Protein AF-A0A969RB38-F1 (afdb_monomer)

Radius of gyration: 25.56 Å; Cα contacts (8 Å, |Δi|>4): 320; chains: 1; bounding box: 49×51×96 Å

Secondary structure (DSSP, 8-state):
--PPPP---------TTTHHHHHHHHHHHHHH-GGGB-TTS-BTTT-S-S-HHHHHHHHHHHHHHHHHHHHHHHHHHHHHHHHHH-HHHHTS--PPPTTTSS-HHHHHHHH----HHHHHHHHTSHHHHTTPPPPHHHHHHHHHHHHHHHHHHHHHHHHHHHHTSGGGHHHHHHHHHHT--HHHHHHHHHHH-SGGGG-BTTB--EEEEEETTEEEEEEHHHHHHHHHTT-EEEEEEETTEEEEEEES-HHHHHHHHHHHHHHHS-GGG--S-HHHHHHHHHHHHHHTTS-THHHHHHHHHHHHHHHHHHHHHHHHHH-

Solvent-accessible surface area (backbone atoms only — not comparable to full-atom values): 18428 Å² total; per-residue (Å²): 143,77,87,83,77,83,86,75,87,74,89,82,91,82,72,95,84,48,54,72,59,52,52,48,48,51,52,58,52,44,70,79,37,76,86,38,40,46,100,83,74,44,58,70,84,72,68,86,58,98,41,68,66,44,49,51,49,47,52,43,51,53,52,37,52,52,46,51,54,53,46,52,55,53,49,53,56,48,29,62,52,23,54,66,38,36,49,83,60,37,77,50,89,86,58,68,35,85,89,74,30,29,30,67,70,43,48,32,55,33,67,68,54,94,41,73,70,59,54,51,54,50,70,73,34,69,23,57,80,73,70,39,64,78,47,73,65,60,19,53,53,27,42,55,47,41,56,46,32,41,52,41,40,51,40,51,51,52,47,55,56,64,60,67,40,77,96,35,45,71,57,48,58,54,39,56,55,63,64,59,53,70,74,51,48,53,52,49,47,56,71,44,59,72,61,65,83,46,36,54,94,90,34,80,40,70,48,76,45,77,54,96,90,38,82,39,83,41,54,51,22,60,52,52,52,29,22,60,44,22,63,35,76,43,77,49,73,58,87,93,48,75,45,80,43,76,29,61,36,63,67,51,33,50,47,54,49,52,47,45,52,62,33,47,71,32,83,90,50,58,60,99,32,70,64,44,47,57,49,24,54,50,45,59,60,38,50,78,82,35,70,74,70,59,32,54,53,57,45,50,58,50,50,53,52,52,50,51,53,50,50,54,51,49,58,66,69,77,109

Nearest PDB structures (foldseek):
  7d5s-assembly1_3D  TM=2.871E-01  e=1.443E+00  Saccharomyces cerevisiae S288C
  5ir0-assembly2_B  TM=2.450E-01  e=1.045E+00  Vibrio cholerae O1 biovar El Tor
  7rtu-assembly1_B  TM=1.536E-01  e=6.010E+00  Mus musculus

Sequence (319 aa):
MTPLVPFYLSSYTSQNYSLKEEDALCLAASYFDDRFIDIHGQKRFLNLTANDAITRIRELFNSKEQLQKIRTGLIAQLRQRLSYEFPEAARQSMKINSARGYTPIIYWLAFKHKDARYDNKYKLSIAPELGIKISTYTRKHAALIVGLETRISETLSQIATAIAMPEFDTYNAVFDRFGFGLNVRTLLLFNLFPFEKFLVAEKPWVEYERSKGKLQKRDRSLRKFQAFCGLSFSYKQSGDKVTRSFHGNGIMRSHLYIWAVCVLSRTKNIKHNELTQQLSDRYRSLRKSVKGKDALTRILFKLTRMLFYELVKEINQVK

Mean predicted aligned error: 9.86 Å

Foldseek 3Di:
DDDDDDDDPDDDDDDPPCCVVVVVVVLVVLVVDPVQADPVRHRNRPCPDPDVLLVLLVVLLVLLVVLVVVLVVLLLVLLVVCCQQPVVCSPDDQDQDLVVLGRVLLVCLQPVPDDVVVVVSNVPGVCVVVVRHSDPVSNVSSVVSRVSSNSSSVSLVVSVVSCPDPVNVLVVVLCVLQPDDSSLSSLCPSL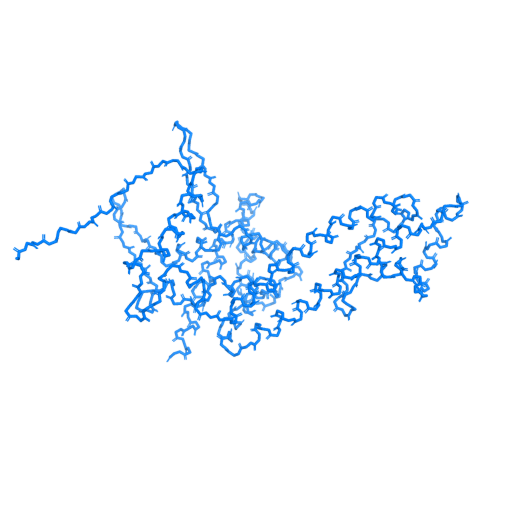CPPVCVLPDVLHFDWDWDQDPNDTDIDRRSLQVQCLQLQLDWDWHDDPNDTDIDTHHDPVSVVSLLVCCCVQQVDPVNPDPRPVSVVLNVQLVVLCVPDPDPVSSSVSSSVVSSVSSVSSSVSVVVVD

pLDDT: mean 84.73, std 16.8, range [24.31, 98.06]

Structure (mmCIF, N/CA/C/O backbone):
data_AF-A0A969RB38-F1
#
_entry.id   AF-A0A969RB38-F1
#
loop_
_atom_site.group_PDB
_atom_site.id
_atom_site.type_symbol
_atom_site.label_atom_id
_atom_site.label_alt_id
_atom_site.label_comp_id
_atom_site.label_asym_id
_atom_site.label_entity_id
_atom_site.label_seq_id
_atom_site.pdbx_PDB_ins_code
_atom_site.Cartn_x
_atom_site.Cartn_y
_atom_site.Cartn_z
_atom_site.occupancy
_atom_site.B_iso_or_equiv
_atom_site.auth_seq_id
_atom_site.auth_comp_id
_atom_site.auth_asym_id
_atom_site.auth_atom_id
_atom_site.pdbx_PDB_model_num
ATOM 1 N N . MET A 1 1 ? 5.718 -0.987 59.055 1.00 37.41 1 MET A N 1
ATOM 2 C CA . MET A 1 1 ? 4.429 -0.587 58.453 1.00 37.41 1 MET A CA 1
ATOM 3 C C . MET A 1 1 ? 4.453 0.914 58.246 1.00 37.41 1 MET A C 1
ATOM 5 O O . MET A 1 1 ? 4.365 1.665 59.204 1.00 37.41 1 MET A O 1
ATOM 9 N N . THR A 1 2 ? 4.636 1.322 57.000 1.00 27.61 2 THR A N 1
ATOM 10 C CA . THR A 1 2 ? 4.609 2.707 56.517 1.00 27.61 2 THR A CA 1
ATOM 11 C C . THR A 1 2 ? 3.825 2.661 55.207 1.00 27.61 2 THR A C 1
ATOM 13 O O . THR A 1 2 ? 4.091 1.770 54.395 1.00 27.61 2 THR A O 1
ATOM 16 N N . PRO A 1 3 ? 2.812 3.516 54.998 1.00 29.12 3 PRO A N 1
ATOM 17 C CA . PRO A 1 3 ? 1.975 3.415 53.815 1.00 29.12 3 PRO A CA 1
ATOM 18 C C . PRO A 1 3 ? 2.721 3.983 52.603 1.00 29.12 3 PRO A C 1
ATOM 20 O O . PRO A 1 3 ? 3.237 5.099 52.633 1.00 29.12 3 PRO A O 1
ATOM 23 N N . LEU A 1 4 ? 2.778 3.189 51.533 1.00 29.56 4 LEU A N 1
ATOM 24 C CA . LEU A 1 4 ? 3.246 3.608 50.215 1.00 29.56 4 LEU A CA 1
ATOM 25 C C . LEU A 1 4 ? 2.293 4.673 49.658 1.00 29.56 4 LEU A C 1
ATOM 27 O O . LEU A 1 4 ? 1.113 4.414 49.427 1.00 29.56 4 LEU A O 1
ATOM 31 N N . VAL A 1 5 ? 2.823 5.874 49.445 1.00 27.11 5 VAL A N 1
ATOM 32 C CA . VAL A 1 5 ? 2.150 6.976 48.751 1.00 27.11 5 VAL A CA 1
ATOM 33 C C . VAL A 1 5 ? 1.979 6.601 47.269 1.00 27.11 5 VAL A C 1
ATOM 35 O O . VAL A 1 5 ? 2.947 6.157 46.646 1.00 27.11 5 VAL A O 1
ATOM 38 N N . PRO A 1 6 ? 0.792 6.782 46.660 1.00 29.25 6 PRO A N 1
ATOM 39 C CA . PRO A 1 6 ? 0.609 6.536 45.237 1.00 29.25 6 PRO A CA 1
ATOM 40 C C . PRO A 1 6 ? 1.272 7.654 44.423 1.00 29.25 6 PRO A C 1
ATOM 42 O O . PRO A 1 6 ? 0.898 8.823 44.521 1.00 29.25 6 PRO A O 1
ATOM 45 N N . PHE A 1 7 ? 2.255 7.288 43.597 1.00 26.81 7 PHE A N 1
ATOM 46 C CA . PHE A 1 7 ? 2.856 8.175 42.601 1.00 26.81 7 PHE A CA 1
ATOM 47 C C . PHE A 1 7 ? 1.813 8.536 41.531 1.00 26.81 7 PHE A C 1
ATOM 49 O O . PHE A 1 7 ? 1.550 7.772 40.603 1.00 26.81 7 PHE A O 1
ATOM 56 N N . TYR A 1 8 ? 1.225 9.725 41.651 1.00 25.44 8 TYR A N 1
ATOM 57 C CA . TYR A 1 8 ? 0.519 10.384 40.558 1.00 25.44 8 TYR A CA 1
ATOM 58 C C . TYR A 1 8 ? 1.549 11.064 39.651 1.00 25.44 8 TYR A C 1
ATOM 60 O O . TYR A 1 8 ? 2.098 12.109 39.999 1.00 25.44 8 TYR A O 1
ATOM 68 N N . LEU A 1 9 ? 1.801 10.502 38.467 1.00 27.28 9 LEU A N 1
ATOM 69 C CA . LEU A 1 9 ? 2.502 11.225 37.404 1.00 27.28 9 LEU A CA 1
ATOM 70 C C . LEU A 1 9 ? 1.543 12.251 36.788 1.00 27.28 9 LEU A C 1
ATOM 72 O O . LEU A 1 9 ? 0.789 11.974 35.856 1.00 27.28 9 LEU A O 1
ATOM 76 N N . SER A 1 10 ? 1.570 13.441 37.385 1.00 24.31 10 SER A N 1
ATOM 77 C CA . SER A 1 10 ? 1.011 14.673 36.846 1.00 24.31 10 SER A CA 1
ATOM 78 C C . SER A 1 10 ? 1.779 15.108 35.595 1.00 24.31 10 SER A C 1
ATOM 80 O O . SER A 1 10 ? 3.003 15.045 35.518 1.00 24.31 10 SER A O 1
ATOM 82 N N . SER A 1 11 ? 1.010 15.572 34.620 1.00 31.56 11 SER A N 1
ATOM 83 C CA . SER A 1 11 ? 1.396 16.126 33.328 1.00 31.56 11 SER A CA 1
ATOM 84 C C . SER A 1 11 ? 2.524 17.161 33.369 1.00 31.56 11 SER A C 1
ATOM 86 O O . SER A 1 11 ? 2.382 18.185 34.035 1.00 31.56 11 SER A O 1
ATOM 88 N N . TYR A 1 12 ? 3.534 16.981 32.512 1.00 25.64 12 TYR A N 1
ATOM 89 C CA . TYR A 1 12 ? 4.342 18.078 31.975 1.00 25.64 12 TYR A CA 1
ATOM 90 C C . TYR A 1 12 ? 4.467 17.960 30.453 1.00 25.64 12 TYR A C 1
ATOM 92 O O . TYR A 1 12 ? 5.008 17.009 29.898 1.00 25.64 12 TYR A O 1
ATOM 100 N N . THR A 1 13 ? 3.897 18.953 29.77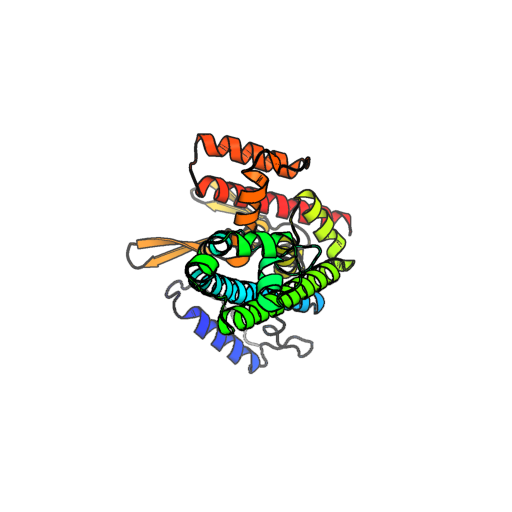7 1.00 34.59 13 THR A N 1
ATOM 101 C CA . THR A 1 13 ? 3.990 19.209 28.342 1.00 34.59 13 THR A CA 1
ATOM 102 C C . THR A 1 13 ? 5.111 20.208 28.078 1.00 34.59 13 THR A C 1
ATOM 104 O O . THR A 1 13 ? 4.968 21.356 28.483 1.00 34.59 13 THR A O 1
ATOM 107 N N . SER A 1 14 ? 6.168 19.816 27.363 1.00 28.70 14 SER A N 1
ATOM 108 C CA . SER A 1 14 ? 7.013 20.677 26.509 1.00 28.70 14 SER A CA 1
ATOM 109 C C . SER A 1 14 ? 8.161 19.837 25.919 1.00 28.70 14 SER A C 1
ATOM 111 O O . SER A 1 14 ? 8.592 18.892 26.554 1.00 28.70 14 SER A O 1
ATOM 113 N N . GLN A 1 15 ? 8.654 20.187 24.723 1.00 26.66 15 GLN A N 1
ATOM 114 C CA . GLN A 1 15 ? 9.856 19.634 24.050 1.00 26.66 15 GLN A CA 1
ATOM 115 C C . GLN A 1 15 ? 9.729 18.297 23.273 1.00 26.66 15 GLN A C 1
ATOM 117 O O . GLN A 1 15 ? 10.450 17.326 23.462 1.00 26.66 15 GLN A O 1
ATOM 122 N N . ASN A 1 16 ? 8.887 18.289 22.233 1.00 36.47 16 ASN A N 1
ATOM 123 C CA . ASN A 1 16 ? 8.782 17.190 21.252 1.00 36.47 16 ASN A CA 1
ATOM 124 C C . ASN A 1 16 ? 9.855 17.217 20.132 1.00 36.47 16 ASN A C 1
ATOM 126 O O . ASN A 1 16 ? 9.514 17.137 18.943 1.00 36.47 16 ASN A O 1
ATOM 130 N N . TYR A 1 17 ? 11.133 17.338 20.502 1.00 33.03 17 TYR A N 1
ATOM 131 C CA . TYR A 1 17 ? 12.267 17.015 19.615 1.00 33.03 17 TYR A CA 1
ATOM 132 C C . TYR A 1 17 ? 13.251 15.990 20.211 1.00 33.03 17 TYR A C 1
ATOM 134 O O . TYR A 1 17 ? 14.029 15.437 19.446 1.00 33.03 17 TYR A O 1
ATOM 142 N N . SER A 1 18 ? 13.131 15.650 21.502 1.00 37.16 18 SER A N 1
ATOM 143 C CA . SER A 1 18 ? 14.012 14.700 22.210 1.00 37.16 18 SER A CA 1
ATOM 144 C C . SER A 1 18 ? 13.354 13.345 22.535 1.00 37.16 18 SER A C 1
ATOM 146 O O . SER A 1 18 ? 14.022 12.320 22.629 1.00 37.16 18 SER A O 1
ATOM 148 N N . LEU A 1 19 ? 12.014 13.299 22.585 1.00 44.34 19 LEU A N 1
ATOM 149 C CA . LEU A 1 19 ? 11.246 12.125 23.028 1.00 44.34 19 LEU A CA 1
ATOM 150 C C . LEU A 1 19 ? 11.575 10.816 22.300 1.00 44.34 19 LEU A C 1
ATOM 152 O O . LEU A 1 19 ? 11.452 9.769 22.895 1.00 44.34 19 LEU A O 1
ATOM 156 N N . LYS A 1 20 ? 12.036 10.812 21.044 1.00 50.16 20 LYS A N 1
ATOM 157 C CA . LYS A 1 20 ? 12.404 9.536 20.396 1.00 50.16 20 LYS A CA 1
ATOM 158 C C . LYS A 1 20 ? 13.697 8.930 20.931 1.00 50.16 20 LYS A C 1
ATOM 160 O O . LYS A 1 20 ? 13.806 7.711 20.943 1.00 50.16 20 LYS A O 1
ATOM 165 N N . GLU A 1 21 ? 14.662 9.761 21.306 1.00 48.84 21 GLU A N 1
ATOM 166 C CA . GLU A 1 21 ? 15.945 9.318 21.856 1.00 48.84 21 GLU A CA 1
ATOM 167 C C . GLU A 1 21 ? 15.811 9.056 23.354 1.00 48.84 21 GLU A C 1
ATOM 169 O O . GLU A 1 21 ? 16.289 8.034 23.829 1.00 48.84 21 GLU A O 1
ATOM 174 N N . GLU A 1 22 ? 15.065 9.900 24.071 1.00 56.16 22 GLU A N 1
ATOM 175 C CA . GLU A 1 22 ? 14.728 9.698 25.483 1.00 56.16 22 GLU A CA 1
ATOM 176 C C . GLU A 1 22 ? 13.801 8.497 25.693 1.00 56.16 22 GLU A C 1
ATOM 178 O O . GLU A 1 22 ? 14.080 7.678 26.558 1.00 56.16 22 GLU A O 1
ATOM 183 N N . ASP A 1 23 ? 12.748 8.316 24.884 1.00 61.66 23 ASP A N 1
ATOM 184 C CA . ASP A 1 23 ? 11.890 7.125 24.961 1.00 61.66 23 ASP A CA 1
ATOM 185 C C . ASP A 1 23 ? 12.685 5.868 24.598 1.00 61.66 23 ASP A C 1
ATOM 187 O O . ASP A 1 23 ? 12.486 4.829 25.222 1.00 61.66 23 ASP A O 1
ATOM 191 N N . ALA A 1 24 ? 13.601 5.946 23.621 1.00 66.25 24 ALA A N 1
ATOM 192 C CA . ALA A 1 24 ? 14.483 4.833 23.271 1.00 66.25 24 ALA A CA 1
ATOM 193 C C . ALA A 1 24 ? 15.482 4.518 24.393 1.00 66.25 24 ALA A C 1
ATOM 195 O O . ALA A 1 24 ? 15.708 3.345 24.683 1.00 66.25 24 ALA A O 1
ATOM 196 N N . LEU A 1 25 ? 16.035 5.541 25.050 1.00 73.81 25 LEU A N 1
ATOM 197 C CA . LEU A 1 25 ? 16.912 5.401 26.209 1.00 73.81 25 LEU A CA 1
ATOM 198 C C . LEU A 1 25 ? 16.152 4.823 27.404 1.00 73.81 25 LEU A C 1
ATOM 200 O O . LEU A 1 25 ? 16.647 3.904 28.042 1.00 73.81 25 LEU A O 1
ATOM 204 N N . CYS A 1 26 ? 14.938 5.297 27.678 1.00 72.44 26 CYS A N 1
ATOM 205 C CA . CYS A 1 26 ? 14.057 4.764 28.715 1.00 72.44 26 CYS A CA 1
ATOM 206 C C . CYS A 1 26 ? 13.675 3.306 28.430 1.00 72.44 26 CYS A C 1
ATOM 208 O O . CYS A 1 26 ? 13.696 2.482 29.341 1.00 72.44 26 CYS A O 1
ATOM 210 N N . LEU A 1 27 ? 13.389 2.953 27.171 1.00 71.31 27 LEU A N 1
ATOM 211 C CA . LEU A 1 27 ? 13.172 1.566 26.747 1.00 71.31 27 LEU A CA 1
ATOM 212 C C . LEU A 1 27 ? 14.425 0.711 26.959 1.00 71.31 27 LEU A C 1
ATOM 214 O O . LEU A 1 27 ? 14.332 -0.370 27.537 1.00 71.31 27 LEU A O 1
ATOM 218 N N . ALA A 1 28 ? 15.594 1.202 26.548 1.00 74.75 28 ALA A N 1
ATOM 219 C CA . ALA A 1 28 ? 16.864 0.506 26.732 1.00 74.75 28 ALA A CA 1
ATOM 220 C C . ALA A 1 28 ? 17.202 0.330 28.222 1.00 74.75 28 ALA A C 1
ATOM 222 O O . ALA A 1 28 ? 17.592 -0.755 28.639 1.00 74.75 28 ALA A O 1
ATOM 223 N N . ALA A 1 29 ? 16.982 1.356 29.043 1.00 77.31 29 ALA A N 1
ATOM 224 C CA . ALA A 1 29 ? 17.181 1.310 30.487 1.00 77.31 29 ALA A CA 1
ATOM 225 C C . ALA A 1 29 ? 16.198 0.343 31.165 1.00 77.31 29 ALA A C 1
ATOM 227 O O . ALA A 1 29 ? 16.596 -0.421 32.041 1.00 77.31 29 ALA A O 1
ATOM 228 N N . SER A 1 30 ? 14.940 0.301 30.709 1.00 75.75 30 SER A N 1
ATOM 229 C CA . SER A 1 30 ? 13.929 -0.630 31.228 1.00 75.75 30 SER A CA 1
ATOM 230 C C . SER A 1 30 ? 14.280 -2.103 30.990 1.00 75.75 30 SER A C 1
ATOM 232 O O . SER A 1 30 ? 13.781 -2.970 31.702 1.00 75.75 30 SER A O 1
ATOM 234 N N . TYR A 1 31 ? 15.169 -2.407 30.036 1.00 71.69 31 TYR A N 1
ATOM 235 C CA . TYR A 1 31 ? 15.671 -3.767 29.846 1.00 71.69 31 TYR A CA 1
ATOM 236 C C . TYR A 1 31 ? 16.505 -4.255 31.033 1.00 71.69 31 TYR A C 1
ATOM 238 O O . TYR A 1 31 ? 16.406 -5.422 31.416 1.00 71.69 31 TYR A O 1
ATOM 246 N N . PHE A 1 32 ? 17.302 -3.370 31.628 1.00 76.81 32 PHE A N 1
ATOM 247 C CA . PHE A 1 32 ? 18.224 -3.698 32.716 1.00 76.81 32 PHE A CA 1
ATOM 248 C C . PHE A 1 32 ? 17.594 -3.573 34.106 1.00 76.81 32 PHE A C 1
ATOM 250 O O . PHE A 1 32 ? 18.228 -3.922 35.093 1.00 76.81 32 PHE A O 1
ATOM 257 N N . ASP A 1 33 ? 16.358 -3.088 34.192 1.00 77.56 33 ASP A N 1
ATOM 258 C CA . ASP A 1 33 ? 15.671 -2.862 35.458 1.00 77.56 33 ASP A CA 1
ATOM 259 C C . ASP A 1 33 ? 14.684 -4.003 35.751 1.00 77.56 33 ASP A C 1
ATOM 261 O O . ASP A 1 33 ? 13.726 -4.252 35.012 1.00 77.56 33 ASP A O 1
ATOM 265 N N . ASP A 1 34 ? 14.928 -4.707 36.856 1.00 77.12 34 ASP A N 1
ATOM 266 C CA . ASP A 1 34 ? 14.153 -5.876 37.280 1.00 77.12 34 ASP A CA 1
ATOM 267 C C . ASP A 1 34 ? 12.695 -5.541 37.618 1.00 77.12 34 ASP A C 1
ATOM 269 O O . ASP A 1 34 ? 11.819 -6.404 37.546 1.00 77.12 34 ASP A O 1
ATOM 273 N N . ARG A 1 35 ? 12.383 -4.264 37.884 1.00 76.69 35 ARG A N 1
ATOM 274 C CA . ARG A 1 35 ? 11.005 -3.791 38.101 1.00 76.69 35 ARG A CA 1
ATOM 275 C C . ARG A 1 35 ? 10.149 -3.863 36.836 1.00 76.69 35 ARG A C 1
ATOM 277 O O . ARG A 1 35 ? 8.921 -3.825 36.923 1.00 76.69 35 ARG A O 1
ATOM 284 N N . PHE A 1 36 ? 10.774 -3.975 35.664 1.00 69.75 36 PHE A N 1
ATOM 285 C CA . PHE A 1 36 ? 10.097 -4.107 34.372 1.00 69.75 36 PHE A CA 1
ATOM 286 C C . PHE A 1 36 ? 10.046 -5.547 33.862 1.00 69.75 36 PHE A C 1
ATOM 288 O O . PHE A 1 36 ? 9.780 -5.785 32.682 1.00 69.75 36 PHE A O 1
ATOM 295 N N . ILE A 1 37 ? 10.238 -6.511 34.758 1.00 69.56 37 ILE A N 1
ATOM 296 C CA . ILE A 1 37 ? 9.977 -7.927 34.529 1.00 69.56 37 ILE A CA 1
ATOM 297 C C . ILE A 1 37 ? 8.541 -8.242 34.999 1.00 69.56 37 ILE A C 1
ATOM 299 O O . ILE A 1 37 ? 8.014 -7.638 35.942 1.00 69.56 37 ILE A O 1
ATOM 303 N N . ASP A 1 38 ? 7.817 -9.091 34.277 1.00 66.44 38 ASP A N 1
ATOM 304 C CA . ASP A 1 38 ? 6.512 -9.592 34.709 1.00 66.44 38 ASP A CA 1
ATOM 305 C C . ASP A 1 38 ? 6.645 -10.760 35.703 1.00 66.44 38 ASP A C 1
ATOM 307 O O . ASP A 1 38 ? 7.740 -11.214 36.032 1.00 66.44 38 ASP A O 1
ATOM 311 N N . ILE A 1 39 ? 5.511 -11.252 36.203 1.00 68.69 39 ILE A N 1
ATOM 312 C CA . ILE A 1 39 ? 5.461 -12.375 37.155 1.00 68.69 39 ILE A CA 1
ATOM 313 C C . ILE A 1 39 ? 5.987 -13.703 36.572 1.00 68.69 39 ILE A C 1
ATOM 315 O O . ILE A 1 39 ? 6.142 -14.671 37.310 1.00 68.69 39 ILE A O 1
ATOM 319 N N . HIS A 1 40 ? 6.255 -13.755 35.264 1.00 67.38 40 HIS A N 1
ATOM 320 C CA . HIS A 1 40 ? 6.751 -14.913 34.523 1.00 67.38 40 HIS A CA 1
ATOM 321 C C . HIS A 1 40 ? 8.203 -14.732 34.049 1.00 67.38 40 HIS A C 1
ATOM 323 O O . HIS A 1 40 ? 8.697 -15.536 33.257 1.00 67.38 40 HIS A O 1
ATOM 329 N N . GLY A 1 41 ? 8.900 -13.684 34.505 1.00 68.38 41 GLY A N 1
ATOM 330 C CA . GLY A 1 41 ? 10.289 -13.433 34.122 1.00 68.38 41 GLY A CA 1
ATOM 331 C C . GLY A 1 41 ? 10.464 -12.721 32.773 1.00 68.38 41 GLY A C 1
ATOM 332 O O . GLY A 1 41 ? 11.594 -12.584 32.308 1.00 68.38 41 GLY A O 1
ATOM 333 N N . GLN A 1 42 ? 9.389 -12.243 32.136 1.00 65.44 42 GLN A N 1
ATOM 334 C CA . GLN A 1 42 ? 9.437 -11.605 30.816 1.00 65.44 42 GLN A CA 1
ATOM 335 C C . GLN A 1 42 ? 9.558 -10.082 30.910 1.00 65.44 42 GLN A C 1
ATOM 337 O O . GLN A 1 42 ? 8.921 -9.427 31.734 1.00 65.44 42 GLN A O 1
ATOM 342 N N . LYS A 1 43 ? 10.356 -9.478 30.023 1.00 67.94 43 LYS A N 1
ATOM 343 C CA . LYS A 1 43 ? 10.570 -8.022 29.981 1.00 67.94 43 LYS A CA 1
ATOM 344 C C . LYS A 1 43 ? 9.336 -7.323 29.388 1.00 67.94 43 LYS A C 1
ATOM 346 O O . LYS A 1 43 ? 9.044 -7.452 28.198 1.00 67.94 43 LYS A O 1
ATOM 351 N N . ARG A 1 44 ? 8.627 -6.536 30.207 1.00 58.19 44 ARG A N 1
ATOM 352 C CA . ARG A 1 44 ? 7.293 -5.962 29.920 1.00 58.19 44 ARG A CA 1
ATOM 353 C C . ARG A 1 44 ? 7.209 -5.092 28.661 1.00 58.19 44 ARG A C 1
ATOM 355 O O . ARG A 1 44 ? 6.136 -5.002 28.072 1.00 58.19 44 ARG A O 1
ATOM 362 N N . PHE A 1 45 ? 8.301 -4.446 28.247 1.00 58.00 45 PHE A N 1
ATOM 363 C CA . PHE A 1 45 ? 8.295 -3.474 27.141 1.00 58.00 45 PHE A CA 1
ATOM 364 C C . PHE A 1 45 ? 8.993 -3.933 25.858 1.00 58.00 45 PHE A C 1
ATOM 366 O O . PHE A 1 45 ? 8.979 -3.198 24.871 1.00 58.00 45 PHE A O 1
ATOM 373 N N . LEU A 1 46 ? 9.574 -5.136 25.837 1.00 57.88 46 LEU A N 1
ATOM 374 C CA . LEU A 1 46 ? 10.316 -5.641 24.673 1.00 57.88 46 LEU A CA 1
ATOM 375 C C . LEU A 1 46 ? 9.554 -6.668 23.839 1.00 57.88 46 LEU A C 1
ATOM 377 O O . LEU A 1 46 ? 9.930 -6.920 22.696 1.00 57.88 46 LEU A O 1
ATOM 381 N N . ASN A 1 47 ? 8.435 -7.185 24.347 1.00 53.78 47 ASN A N 1
ATOM 382 C CA . ASN A 1 47 ? 7.510 -7.993 23.558 1.00 53.78 47 ASN A CA 1
ATOM 383 C C . ASN A 1 47 ? 6.697 -7.084 22.616 1.00 53.78 47 ASN A C 1
ATOM 385 O O . ASN A 1 47 ? 5.524 -6.792 22.840 1.00 53.78 47 ASN A O 1
ATOM 389 N N . LEU A 1 48 ? 7.350 -6.604 21.551 1.00 53.56 48 LEU A N 1
ATOM 390 C CA . LEU A 1 48 ? 6.798 -5.681 20.546 1.00 53.56 48 LEU A CA 1
ATOM 391 C C . LEU A 1 48 ? 5.605 -6.264 19.766 1.00 53.56 48 LEU A C 1
ATOM 393 O O . LEU A 1 48 ? 4.803 -5.508 19.207 1.00 53.56 48 LEU A O 1
ATOM 397 N N . THR A 1 49 ? 5.464 -7.590 19.739 1.00 54.72 49 THR A N 1
ATOM 398 C CA . THR A 1 49 ? 4.262 -8.275 19.257 1.00 54.72 49 THR A CA 1
ATOM 399 C C . THR A 1 49 ? 4.224 -9.694 19.816 1.00 54.72 49 THR A C 1
ATOM 401 O O . THR A 1 49 ? 5.080 -10.496 19.481 1.00 54.72 49 THR A O 1
ATOM 404 N N . ALA A 1 50 ? 3.219 -10.021 20.631 1.00 60.25 50 ALA A N 1
ATOM 405 C CA . ALA A 1 50 ? 3.041 -11.352 21.229 1.00 60.25 50 ALA A CA 1
ATOM 406 C C . ALA A 1 50 ? 2.649 -12.459 20.220 1.00 60.25 50 ALA A C 1
ATOM 408 O O . ALA A 1 50 ? 2.327 -13.569 20.623 1.00 60.25 50 ALA A O 1
ATOM 409 N N . ASN A 1 51 ? 2.609 -12.149 18.921 1.00 79.81 51 ASN A N 1
ATOM 410 C CA . ASN A 1 51 ? 2.174 -13.061 17.870 1.00 79.81 51 ASN A CA 1
ATOM 411 C C . ASN A 1 51 ? 3.187 -13.017 16.709 1.00 79.81 51 ASN A C 1
ATOM 413 O O . ASN A 1 51 ? 3.362 -11.981 16.050 1.00 79.81 51 ASN A O 1
ATOM 417 N N . ASP A 1 52 ? 3.837 -14.157 16.470 1.00 85.12 52 ASP A N 1
ATOM 418 C CA . ASP A 1 52 ? 4.875 -14.337 15.450 1.00 85.12 52 ASP A CA 1
ATOM 419 C C . ASP A 1 52 ? 4.340 -14.155 14.028 1.00 85.12 52 ASP A C 1
ATOM 421 O O . ASP A 1 52 ? 5.018 -13.574 13.176 1.00 85.12 52 ASP A O 1
ATOM 425 N N . ALA A 1 53 ? 3.094 -14.560 13.772 1.00 89.06 53 ALA A N 1
ATOM 426 C CA . ALA A 1 53 ? 2.436 -14.366 12.487 1.00 89.06 53 ALA A CA 1
ATOM 427 C C . ALA A 1 53 ? 2.299 -12.879 12.130 1.00 89.06 53 ALA A C 1
ATOM 429 O O . ALA A 1 53 ? 2.643 -12.460 11.021 1.00 89.06 53 ALA A O 1
ATOM 430 N N . ILE A 1 54 ? 1.875 -12.042 13.078 1.00 90.94 54 ILE A N 1
ATOM 431 C CA . ILE A 1 54 ? 1.780 -10.592 12.876 1.00 90.94 54 ILE A CA 1
ATOM 432 C C . ILE A 1 54 ? 3.158 -9.958 12.680 1.00 90.94 54 ILE A C 1
ATOM 434 O O . ILE A 1 54 ? 3.309 -9.078 11.823 1.00 90.94 54 ILE A O 1
ATOM 438 N N . THR A 1 55 ? 4.162 -10.395 13.445 1.00 89.44 55 THR A N 1
ATOM 439 C CA . THR A 1 55 ? 5.547 -9.937 13.272 1.00 89.44 55 THR A CA 1
ATOM 440 C C . THR A 1 55 ? 6.040 -10.263 11.863 1.00 89.44 55 THR A C 1
ATOM 442 O O . THR A 1 55 ? 6.496 -9.366 11.149 1.00 89.44 55 THR A O 1
ATOM 445 N N . ARG A 1 56 ? 5.818 -11.495 11.395 1.00 91.69 56 ARG A N 1
ATOM 446 C CA . ARG A 1 56 ? 6.179 -11.925 10.043 1.00 91.69 56 ARG A CA 1
ATOM 447 C C . ARG A 1 56 ? 5.473 -11.108 8.961 1.00 91.69 56 ARG A C 1
ATOM 449 O O . ARG A 1 56 ? 6.107 -10.660 8.005 1.00 91.69 56 ARG A O 1
ATOM 456 N N . ILE A 1 57 ? 4.172 -10.861 9.110 1.00 94.44 57 ILE A N 1
ATOM 457 C CA . ILE A 1 57 ? 3.394 -10.033 8.176 1.00 94.44 57 ILE A CA 1
ATOM 458 C C . ILE A 1 57 ? 3.955 -8.605 8.112 1.00 94.44 57 ILE A C 1
ATOM 460 O O . ILE A 1 57 ? 4.083 -8.033 7.023 1.00 94.44 57 ILE A O 1
ATOM 464 N N . ARG A 1 58 ? 4.319 -8.027 9.263 1.00 92.50 58 ARG A N 1
ATOM 465 C CA . ARG A 1 58 ? 4.920 -6.689 9.354 1.00 92.50 58 ARG A CA 1
ATOM 466 C C . ARG A 1 58 ? 6.275 -6.630 8.644 1.00 92.50 58 ARG A C 1
ATOM 468 O O . ARG A 1 58 ? 6.511 -5.697 7.875 1.00 92.50 58 ARG A O 1
ATOM 475 N N . GLU A 1 59 ? 7.145 -7.612 8.864 1.00 92.88 59 GLU A N 1
ATOM 476 C CA . GLU A 1 59 ? 8.454 -7.709 8.203 1.00 92.88 59 GLU A CA 1
ATOM 477 C C . GLU A 1 59 ? 8.330 -7.811 6.685 1.00 92.88 59 GLU A C 1
ATOM 479 O O . GLU A 1 59 ? 8.999 -7.073 5.955 1.00 92.88 59 GLU A O 1
ATOM 484 N N . LEU A 1 60 ? 7.441 -8.682 6.201 1.00 95.56 60 LEU A N 1
ATOM 485 C CA . LEU A 1 60 ? 7.173 -8.840 4.774 1.00 95.56 60 LEU A CA 1
ATOM 486 C C . LEU A 1 60 ? 6.662 -7.532 4.164 1.00 95.56 60 LEU A C 1
ATOM 488 O O . LEU A 1 60 ? 7.156 -7.097 3.122 1.00 95.56 60 LEU A O 1
ATOM 492 N N . PHE A 1 61 ? 5.715 -6.862 4.828 1.00 95.25 61 PHE A N 1
ATOM 493 C CA . PHE A 1 61 ? 5.189 -5.584 4.355 1.00 95.25 61 PHE A CA 1
ATOM 494 C C . PHE A 1 61 ? 6.281 -4.508 4.267 1.00 95.25 61 PHE A C 1
ATOM 496 O O . PHE A 1 61 ? 6.423 -3.855 3.230 1.00 95.25 61 PHE A O 1
ATOM 503 N N . ASN A 1 62 ? 7.091 -4.355 5.317 1.00 92.62 62 ASN A N 1
ATOM 504 C CA . ASN A 1 62 ? 8.171 -3.368 5.356 1.00 92.62 62 ASN A CA 1
ATOM 505 C C . ASN A 1 62 ? 9.253 -3.664 4.310 1.00 92.62 62 ASN A C 1
ATOM 507 O O . ASN A 1 62 ? 9.716 -2.753 3.620 1.00 92.62 62 ASN A O 1
ATOM 511 N N . SER A 1 63 ? 9.602 -4.940 4.135 1.00 94.12 63 SER A N 1
ATOM 512 C CA . SER A 1 63 ? 10.546 -5.389 3.107 1.00 94.12 63 SER A CA 1
ATOM 513 C C . SER A 1 63 ? 10.033 -5.035 1.714 1.00 94.12 63 SER A C 1
ATOM 515 O O . SER A 1 63 ? 10.760 -4.463 0.899 1.00 94.12 63 SER A O 1
ATOM 517 N N . LYS A 1 64 ? 8.744 -5.284 1.454 1.00 95.50 64 LYS A N 1
ATOM 518 C CA . LYS A 1 64 ? 8.096 -4.930 0.190 1.00 95.50 64 LYS A CA 1
ATOM 519 C C . LYS A 1 64 ? 8.108 -3.422 -0.069 1.00 95.50 64 LYS A C 1
ATOM 521 O O . LYS A 1 64 ? 8.362 -3.005 -1.199 1.00 95.50 64 LYS A O 1
ATOM 526 N N . GLU A 1 65 ? 7.814 -2.597 0.935 1.00 93.94 65 GLU A N 1
ATOM 527 C CA . GLU A 1 65 ? 7.859 -1.130 0.812 1.00 93.94 65 GLU A CA 1
ATOM 528 C C . GLU A 1 65 ? 9.275 -0.629 0.503 1.00 93.94 65 GLU A C 1
ATOM 530 O O . GLU A 1 65 ? 9.462 0.194 -0.398 1.00 93.94 65 GLU A O 1
ATOM 535 N N . GLN A 1 66 ? 10.288 -1.187 1.169 1.00 95.06 66 GLN A N 1
ATOM 536 C CA . GLN A 1 66 ? 11.678 -0.831 0.906 1.00 95.06 66 GLN A CA 1
ATOM 537 C C . GLN A 1 66 ? 12.098 -1.202 -0.524 1.00 95.06 66 GLN A C 1
ATOM 539 O O . GLN A 1 66 ? 12.680 -0.377 -1.233 1.00 95.06 66 GLN A O 1
ATOM 544 N N . LEU A 1 67 ? 11.744 -2.404 -0.992 1.00 96.62 67 LEU A N 1
ATOM 545 C CA . LEU A 1 67 ? 12.010 -2.827 -2.369 1.00 96.62 67 LEU A CA 1
ATOM 546 C C . LEU A 1 67 ? 11.307 -1.918 -3.392 1.00 96.62 67 LEU A C 1
ATOM 548 O O . LEU A 1 67 ? 11.917 -1.527 -4.388 1.00 96.62 67 LEU A O 1
ATOM 552 N N . GLN A 1 68 ? 10.054 -1.521 -3.141 1.00 94.94 68 GLN A N 1
ATOM 553 C CA . GLN A 1 68 ? 9.317 -0.588 -4.005 1.00 94.94 68 GLN A CA 1
ATOM 554 C C . GLN A 1 68 ? 9.976 0.795 -4.075 1.00 94.94 68 GLN A C 1
ATOM 556 O O . GLN A 1 68 ? 10.042 1.400 -5.153 1.00 94.94 68 GLN A O 1
ATOM 561 N N . LYS A 1 69 ? 10.500 1.296 -2.951 1.00 95.31 69 LYS A N 1
ATOM 562 C CA . LYS A 1 69 ? 11.224 2.571 -2.904 1.00 95.31 69 LYS A CA 1
ATOM 563 C C . LYS A 1 69 ? 12.495 2.519 -3.753 1.00 95.31 69 LYS A C 1
ATOM 565 O O . LYS A 1 69 ? 12.698 3.401 -4.588 1.00 95.31 69 LYS A O 1
ATOM 570 N N . ILE A 1 70 ? 13.299 1.463 -3.602 1.00 97.12 70 ILE A N 1
ATOM 571 C CA . ILE A 1 70 ? 14.517 1.253 -4.403 1.00 97.12 70 ILE A CA 1
ATOM 572 C C . ILE A 1 70 ? 14.156 1.141 -5.890 1.00 97.12 70 ILE A C 1
ATOM 574 O O . ILE A 1 70 ? 14.712 1.860 -6.722 1.00 97.12 70 ILE A O 1
ATOM 578 N N . ARG A 1 71 ? 13.159 0.311 -6.225 1.00 97.06 71 ARG A N 1
ATOM 579 C CA . ARG A 1 71 ? 12.653 0.148 -7.596 1.00 97.06 71 ARG A CA 1
ATOM 580 C C . ARG A 1 71 ? 12.252 1.485 -8.220 1.00 97.06 71 ARG A C 1
ATOM 582 O O . ARG A 1 71 ? 12.567 1.733 -9.380 1.00 97.06 71 ARG A O 1
ATOM 589 N N . THR A 1 72 ? 11.566 2.347 -7.472 1.00 96.12 72 THR A N 1
ATOM 590 C CA . THR A 1 72 ? 11.121 3.660 -7.968 1.00 96.12 72 THR A CA 1
ATOM 591 C C . THR A 1 72 ? 12.303 4.541 -8.372 1.00 96.12 72 THR A C 1
ATOM 593 O O . THR A 1 72 ? 12.273 5.137 -9.450 1.00 96.12 72 THR A O 1
ATOM 596 N N . GLY A 1 73 ? 13.363 4.574 -7.557 1.00 96.81 73 GLY A N 1
ATOM 597 C CA . GLY A 1 73 ? 14.597 5.297 -7.878 1.00 96.81 73 GLY A CA 1
ATOM 598 C C . GLY A 1 73 ? 15.295 4.743 -9.124 1.00 96.81 73 GLY A C 1
ATOM 599 O O . GLY A 1 73 ? 15.620 5.500 -10.039 1.00 96.81 73 GLY A O 1
ATOM 600 N N . LEU A 1 74 ? 15.444 3.418 -9.216 1.00 97.06 74 LEU A N 1
ATOM 601 C CA . LEU A 1 74 ? 16.083 2.783 -10.374 1.00 97.06 74 LEU A CA 1
ATOM 602 C C . LEU A 1 74 ? 15.280 2.977 -11.667 1.00 97.06 74 LEU A C 1
ATOM 604 O O . LEU A 1 74 ? 15.876 3.187 -12.721 1.00 97.06 74 LEU A O 1
ATOM 608 N N . ILE A 1 75 ? 13.945 2.966 -11.606 1.00 96.94 75 ILE A N 1
ATOM 609 C CA . ILE A 1 75 ? 13.093 3.257 -12.769 1.00 96.94 75 ILE A CA 1
ATOM 610 C C . ILE A 1 75 ? 13.249 4.703 -13.231 1.00 96.94 75 ILE A C 1
ATOM 612 O O . ILE A 1 75 ? 13.268 4.947 -14.436 1.00 96.94 75 ILE A O 1
ATOM 616 N N . ALA A 1 76 ? 13.368 5.666 -12.315 1.00 96.50 76 ALA A N 1
ATOM 617 C CA . ALA A 1 76 ? 13.614 7.056 -12.691 1.00 96.50 76 ALA A CA 1
ATOM 618 C C . ALA A 1 76 ? 14.951 7.205 -13.440 1.00 96.50 76 ALA A C 1
ATOM 620 O O . ALA A 1 76 ? 14.985 7.808 -14.512 1.00 96.50 76 ALA A O 1
ATOM 621 N N . GLN A 1 77 ? 16.015 6.567 -12.940 1.00 96.38 77 GLN A N 1
ATOM 622 C CA . GLN A 1 77 ? 17.323 6.534 -13.607 1.00 96.38 77 GLN A CA 1
ATOM 623 C C . GLN A 1 77 ? 17.262 5.828 -14.970 1.00 96.38 77 GLN A C 1
ATOM 625 O O . GLN A 1 77 ? 17.810 6.323 -15.955 1.00 96.38 77 GLN A O 1
ATOM 630 N N . LEU A 1 78 ? 16.543 4.701 -15.057 1.00 97.12 78 LEU A N 1
ATOM 631 C CA . LEU A 1 78 ? 16.331 3.986 -16.316 1.00 97.12 78 LEU A CA 1
ATOM 632 C C . LEU A 1 78 ? 15.630 4.885 -17.337 1.00 97.12 78 LEU A C 1
ATOM 634 O O . LEU A 1 78 ? 16.068 4.977 -18.478 1.00 97.12 78 LEU A O 1
ATOM 638 N N . ARG A 1 79 ? 14.562 5.578 -16.930 1.00 96.44 79 ARG A N 1
ATOM 639 C CA . ARG A 1 79 ? 13.821 6.500 -17.800 1.00 96.44 79 ARG A CA 1
ATOM 640 C C . ARG A 1 79 ? 14.699 7.620 -18.325 1.00 96.44 79 ARG A C 1
ATOM 642 O O . ARG A 1 79 ? 14.615 7.916 -19.507 1.00 96.44 79 ARG A O 1
ATOM 649 N N . GLN A 1 80 ? 15.544 8.204 -17.479 1.00 95.88 80 GLN A N 1
ATOM 650 C CA . GLN A 1 80 ? 16.466 9.256 -17.897 1.00 95.88 80 GLN A CA 1
ATOM 651 C C . GLN A 1 80 ? 17.394 8.780 -19.021 1.00 95.88 80 GLN A C 1
ATOM 653 O O . GLN A 1 80 ? 17.585 9.501 -19.994 1.00 95.88 80 GLN A O 1
ATOM 658 N N . ARG A 1 81 ? 17.911 7.549 -18.930 1.00 94.94 81 ARG A N 1
ATOM 659 C CA . ARG A 1 81 ? 18.739 6.959 -19.993 1.00 94.94 81 ARG A CA 1
ATOM 660 C C . ARG A 1 81 ? 17.943 6.607 -21.239 1.00 94.94 81 ARG A C 1
ATOM 662 O O . ARG A 1 81 ? 18.373 6.908 -22.348 1.00 94.94 81 ARG A O 1
ATOM 669 N N . LEU A 1 82 ? 16.764 6.014 -21.065 1.00 96.00 82 LEU A N 1
ATOM 670 C CA . LEU A 1 82 ? 15.886 5.693 -22.186 1.00 96.00 82 LEU A CA 1
ATOM 671 C C . LEU A 1 82 ? 15.432 6.949 -22.931 1.00 96.00 82 LEU A C 1
ATOM 673 O O . LEU A 1 82 ? 15.189 6.856 -24.119 1.00 96.00 82 LEU A O 1
ATOM 677 N N . SER A 1 83 ? 15.370 8.127 -22.305 1.00 95.38 83 SER A N 1
ATOM 678 C CA . SER A 1 83 ? 15.083 9.372 -23.034 1.00 95.38 83 SER A CA 1
ATOM 679 C C . SER A 1 83 ? 16.079 9.651 -24.165 1.00 95.38 83 SER A C 1
ATOM 681 O O . SER A 1 83 ? 15.718 10.341 -25.110 1.00 95.38 83 SER A O 1
ATOM 683 N N . TYR A 1 84 ? 17.299 9.115 -24.073 1.00 93.56 84 TYR A N 1
ATOM 684 C CA . TYR A 1 84 ? 18.309 9.178 -25.127 1.00 93.56 84 TYR A CA 1
ATOM 685 C C . TYR A 1 84 ? 18.339 7.897 -25.976 1.00 93.56 84 TYR A C 1
ATOM 687 O O . TYR A 1 84 ? 18.310 7.965 -27.198 1.00 93.56 84 TYR A O 1
ATOM 695 N N . GLU A 1 85 ? 18.359 6.719 -25.342 1.00 94.56 85 GLU A N 1
ATOM 696 C CA . GLU A 1 85 ? 18.568 5.439 -26.044 1.00 94.56 85 GLU A CA 1
ATOM 697 C C . GLU A 1 85 ? 17.293 4.835 -26.667 1.00 94.56 85 GLU A C 1
ATOM 699 O O . GLU A 1 85 ? 17.386 3.986 -27.552 1.00 94.56 85 GLU A O 1
ATOM 704 N N . PHE A 1 86 ? 16.108 5.200 -26.164 1.00 95.06 86 PHE A N 1
ATOM 705 C CA . PHE A 1 86 ? 14.801 4.712 -26.625 1.00 95.06 86 PHE A CA 1
ATOM 706 C C . PHE A 1 86 ? 13.647 5.630 -26.131 1.00 95.06 86 PHE A C 1
ATOM 708 O O . PHE A 1 86 ? 12.883 5.257 -25.221 1.00 95.06 86 PHE A O 1
ATOM 715 N N . PRO A 1 87 ? 13.516 6.853 -26.678 1.00 92.44 87 PRO A N 1
ATOM 716 C CA . PRO A 1 87 ? 12.667 7.911 -26.115 1.00 92.44 87 PRO A CA 1
ATOM 717 C C . PRO A 1 87 ? 11.178 7.536 -26.019 1.00 92.44 87 PRO A C 1
ATOM 719 O O . PRO A 1 87 ? 10.488 7.898 -25.058 1.00 92.44 87 PRO A O 1
ATOM 722 N N . GLU A 1 88 ? 10.673 6.737 -26.956 1.00 91.44 88 GLU A N 1
ATOM 723 C CA . GLU A 1 88 ? 9.285 6.268 -27.007 1.00 91.44 88 GLU A CA 1
ATOM 724 C C . GLU A 1 88 ? 8.967 5.259 -25.888 1.00 91.44 88 GLU A C 1
ATOM 726 O O . GLU A 1 88 ? 7.803 5.071 -25.506 1.00 91.44 88 GLU A O 1
ATOM 731 N N . ALA A 1 89 ? 9.982 4.580 -25.345 1.00 91.25 89 ALA A N 1
ATOM 732 C CA . ALA A 1 89 ? 9.847 3.706 -24.183 1.00 91.25 89 ALA A CA 1
ATOM 733 C C . ALA A 1 89 ? 9.953 4.469 -22.858 1.00 91.25 89 ALA A C 1
ATOM 735 O O . ALA A 1 89 ? 9.292 4.084 -21.890 1.00 91.25 89 ALA A O 1
ATOM 736 N N . ALA A 1 90 ? 10.712 5.569 -22.805 1.00 91.94 90 ALA A N 1
ATOM 737 C CA . ALA A 1 90 ? 10.927 6.350 -21.583 1.00 91.94 90 ALA A CA 1
ATOM 738 C C . ALA A 1 90 ? 9.614 6.864 -20.962 1.00 91.94 90 ALA A C 1
ATOM 740 O O . ALA A 1 90 ? 9.441 6.861 -19.739 1.00 91.94 90 ALA A O 1
ATOM 741 N N . ARG A 1 91 ? 8.650 7.246 -21.810 1.00 88.50 91 ARG A N 1
ATOM 742 C CA . ARG A 1 91 ? 7.330 7.758 -21.394 1.00 88.50 91 ARG A CA 1
ATOM 743 C C . ARG A 1 91 ? 6.296 6.664 -21.115 1.00 88.50 91 ARG A C 1
ATOM 745 O O . ARG A 1 91 ? 5.205 6.956 -20.628 1.00 88.50 91 ARG A O 1
ATOM 752 N N . GLN A 1 92 ? 6.611 5.401 -21.398 1.00 90.56 92 GLN A N 1
ATOM 753 C CA . GLN A 1 92 ? 5.665 4.305 -21.219 1.00 90.56 92 GLN A CA 1
ATOM 754 C C . GLN A 1 92 ? 5.407 4.006 -19.729 1.00 90.56 92 GLN A C 1
ATOM 756 O O . GLN A 1 92 ? 6.257 4.181 -18.847 1.00 90.56 92 GLN A O 1
ATOM 761 N N . SER A 1 93 ? 4.201 3.509 -19.436 1.00 89.19 93 SER A N 1
ATOM 762 C CA . SER A 1 93 ? 3.873 2.980 -18.112 1.00 89.19 93 SER A CA 1
ATOM 763 C C . SER A 1 93 ? 4.712 1.734 -17.805 1.00 89.19 93 SER A C 1
ATOM 765 O O . SER A 1 93 ? 4.658 0.747 -18.537 1.00 89.19 93 SER A O 1
ATOM 767 N N . MET A 1 94 ? 5.470 1.783 -16.709 1.00 92.25 94 MET A N 1
ATOM 768 C CA . MET A 1 94 ? 6.344 0.704 -16.233 1.00 92.25 94 MET A CA 1
ATOM 769 C C . MET A 1 94 ? 5.759 0.095 -14.956 1.00 92.25 94 MET A C 1
ATOM 771 O O . MET A 1 94 ? 6.240 0.324 -13.841 1.00 92.25 94 MET A O 1
ATOM 775 N N . LYS A 1 95 ? 4.634 -0.604 -15.121 1.00 92.75 95 LYS A N 1
ATOM 776 C CA . LYS A 1 95 ? 3.939 -1.299 -14.034 1.00 92.75 95 LYS A CA 1
ATOM 777 C C . LYS A 1 95 ? 4.293 -2.781 -14.059 1.00 92.75 95 LYS A C 1
ATOM 779 O O . LYS A 1 95 ? 4.295 -3.387 -15.130 1.00 92.75 95 LYS A O 1
ATOM 784 N N . ILE A 1 96 ? 4.507 -3.337 -12.868 1.00 93.69 96 ILE A N 1
ATOM 785 C CA . ILE A 1 96 ? 4.644 -4.779 -12.668 1.00 93.69 96 ILE A CA 1
ATOM 786 C C . ILE A 1 96 ? 3.358 -5.443 -13.160 1.00 93.69 96 ILE A C 1
ATOM 788 O O . ILE A 1 96 ? 2.257 -5.032 -12.782 1.00 93.69 96 ILE A O 1
ATOM 792 N N . ASN A 1 97 ? 3.497 -6.439 -14.028 1.00 94.12 97 ASN A N 1
ATOM 793 C CA . ASN A 1 97 ? 2.380 -7.264 -14.452 1.00 94.12 97 ASN A CA 1
ATOM 794 C C . ASN A 1 97 ? 2.096 -8.311 -13.366 1.00 94.12 97 ASN A C 1
ATOM 796 O O . ASN A 1 97 ? 3.009 -9.017 -12.950 1.00 94.12 97 ASN A O 1
ATOM 800 N N . SER A 1 98 ? 0.843 -8.428 -12.924 1.00 87.69 98 SER A N 1
ATOM 801 C CA . SER A 1 98 ? 0.461 -9.345 -11.843 1.00 87.69 98 SER A CA 1
ATOM 802 C C . SER A 1 98 ? 0.630 -10.823 -12.196 1.00 87.69 98 SER A C 1
ATOM 804 O O . SER A 1 98 ? 0.926 -11.608 -11.309 1.00 87.69 98 SER A O 1
ATOM 806 N N . ALA A 1 99 ? 0.462 -11.202 -13.466 1.00 90.50 99 ALA A N 1
ATOM 807 C CA . ALA A 1 99 ? 0.611 -12.586 -13.912 1.00 90.50 99 ALA A CA 1
ATOM 808 C C . ALA A 1 99 ? 2.083 -12.983 -14.090 1.00 90.50 99 ALA A C 1
ATOM 810 O O . ALA A 1 99 ? 2.450 -14.121 -13.831 1.00 90.50 99 ALA A O 1
ATOM 811 N N . ARG A 1 100 ? 2.933 -12.049 -14.538 1.00 90.56 100 ARG A N 1
ATOM 812 C CA . ARG A 1 100 ? 4.361 -12.323 -14.784 1.00 90.56 100 ARG A CA 1
ATOM 813 C C . ARG A 1 100 ? 5.263 -12.036 -13.582 1.00 90.56 100 ARG A C 1
ATOM 815 O O . ARG A 1 100 ? 6.369 -12.548 -13.528 1.00 90.56 100 ARG A O 1
ATOM 822 N N . GLY A 1 101 ? 4.837 -11.173 -12.663 1.00 93.25 101 GLY A N 1
ATOM 823 C CA . GLY A 1 101 ? 5.645 -10.731 -11.523 1.00 93.25 101 GLY A CA 1
ATOM 824 C C . GLY A 1 101 ? 6.713 -9.677 -11.856 1.00 93.25 101 GLY A C 1
ATOM 825 O O . GLY A 1 101 ? 7.440 -9.238 -10.970 1.00 93.25 101 GLY A O 1
ATOM 826 N N . TYR A 1 102 ? 6.787 -9.221 -13.109 1.00 94.62 102 TYR A N 1
ATOM 827 C CA . TYR A 1 102 ? 7.725 -8.193 -13.571 1.00 94.62 102 TYR A CA 1
ATOM 828 C C . TYR A 1 102 ? 7.108 -7.295 -14.654 1.00 94.62 102 TYR A C 1
ATOM 830 O O . TYR A 1 102 ? 6.030 -7.563 -15.193 1.00 94.62 102 TYR A O 1
ATOM 838 N N . THR A 1 103 ? 7.782 -6.193 -14.974 1.00 95.94 103 THR A N 1
ATOM 839 C CA . THR A 1 103 ? 7.401 -5.249 -16.027 1.00 95.94 103 THR A CA 1
ATOM 840 C C . THR A 1 103 ? 7.899 -5.759 -17.389 1.00 95.94 103 THR A C 1
ATOM 842 O O . THR A 1 103 ? 9.112 -5.802 -17.607 1.00 95.94 103 THR A O 1
ATOM 845 N N . PRO A 1 104 ? 7.015 -6.081 -18.358 1.00 93.94 104 PRO A N 1
ATOM 846 C CA . PRO A 1 104 ? 7.421 -6.749 -19.601 1.00 93.94 104 PRO A CA 1
ATOM 847 C C . PRO A 1 104 ? 8.467 -5.995 -20.434 1.00 93.94 104 PRO A C 1
ATOM 849 O O . PRO A 1 104 ? 9.428 -6.598 -20.898 1.00 93.94 104 PRO A O 1
ATOM 852 N N . ILE A 1 105 ? 8.338 -4.669 -20.572 1.00 94.25 105 ILE A N 1
ATOM 853 C CA . ILE A 1 105 ? 9.315 -3.866 -21.326 1.00 94.25 105 ILE A CA 1
ATOM 854 C C . ILE A 1 105 ? 10.690 -3.821 -20.644 1.00 94.25 105 ILE A C 1
ATOM 856 O O . ILE A 1 105 ? 11.710 -3.794 -21.322 1.00 94.25 105 ILE A O 1
ATOM 860 N N . ILE A 1 106 ? 10.737 -3.842 -19.308 1.00 95.94 106 ILE A N 1
ATOM 861 C CA . ILE A 1 106 ? 12.005 -3.845 -18.564 1.00 95.94 106 ILE A CA 1
ATOM 862 C C . ILE A 1 106 ? 12.673 -5.214 -18.696 1.00 95.94 106 ILE A C 1
ATOM 864 O O . ILE A 1 106 ? 13.878 -5.285 -18.915 1.00 95.94 106 ILE A O 1
ATOM 868 N N . TYR A 1 107 ? 11.886 -6.290 -18.664 1.00 96.00 107 TYR A N 1
ATOM 869 C CA . TYR A 1 107 ? 12.375 -7.638 -18.940 1.00 96.00 107 TYR A CA 1
ATOM 870 C C . TYR A 1 107 ? 12.959 -7.762 -20.356 1.00 96.00 107 TYR A C 1
ATOM 872 O O . TYR A 1 107 ? 14.065 -8.274 -20.531 1.00 96.00 107 TYR A O 1
ATOM 880 N N . TRP A 1 108 ? 12.267 -7.214 -21.360 1.00 95.44 108 TRP A N 1
ATOM 881 C CA . TRP A 1 108 ? 12.770 -7.134 -22.735 1.00 95.44 108 TRP A CA 1
ATOM 882 C C . TRP A 1 108 ? 14.096 -6.357 -22.822 1.00 95.44 108 TRP A C 1
ATOM 884 O O . TRP A 1 108 ? 15.062 -6.840 -23.418 1.00 95.44 108 TRP A O 1
ATOM 894 N N . LEU A 1 109 ? 14.185 -5.190 -22.166 1.00 94.94 109 LEU A N 1
ATOM 895 C CA . LEU A 1 109 ? 15.413 -4.387 -22.106 1.00 94.94 109 LEU A CA 1
ATOM 896 C C . LEU A 1 109 ? 16.577 -5.164 -21.477 1.00 94.94 109 LEU A C 1
ATOM 898 O O . LEU A 1 109 ? 17.690 -5.129 -22.006 1.00 94.94 109 LEU A O 1
ATOM 902 N N . ALA A 1 110 ? 16.320 -5.874 -20.380 1.00 95.62 110 ALA A N 1
ATOM 903 C CA . ALA A 1 110 ? 17.325 -6.622 -19.636 1.00 95.62 110 ALA A CA 1
ATOM 904 C C . ALA A 1 110 ? 17.913 -7.780 -20.453 1.00 95.62 110 ALA A C 1
ATOM 906 O O . ALA A 1 110 ? 19.132 -7.886 -20.582 1.00 95.62 110 ALA A O 1
ATOM 907 N N . PHE A 1 111 ? 17.052 -8.615 -21.040 1.00 93.44 111 PHE A N 1
ATOM 908 C CA . PHE A 1 111 ? 17.460 -9.926 -21.556 1.00 93.44 111 PHE A CA 1
ATOM 909 C C . PHE A 1 111 ? 17.410 -10.065 -23.078 1.00 93.44 111 PHE A C 1
ATOM 911 O O . PHE A 1 111 ? 17.748 -11.126 -23.590 1.00 93.44 111 PHE A O 1
ATOM 918 N N . LYS A 1 112 ? 16.998 -9.024 -23.820 1.00 84.25 112 LYS A N 1
ATOM 919 C CA . LYS A 1 112 ? 16.755 -9.109 -25.277 1.00 84.25 112 LYS A CA 1
ATOM 920 C C . LYS A 1 112 ? 15.818 -10.269 -25.641 1.00 84.25 112 LYS A C 1
ATOM 922 O O . LYS A 1 112 ? 16.000 -10.935 -26.660 1.00 84.25 112 LYS A O 1
ATOM 927 N N . HIS A 1 113 ? 14.837 -10.541 -24.784 1.00 85.44 113 HIS A N 1
ATOM 928 C CA . HIS A 1 113 ? 13.848 -11.568 -25.071 1.00 85.44 113 HIS A CA 1
ATOM 929 C C . HIS A 1 113 ? 13.093 -11.184 -26.349 1.00 85.44 113 HIS A C 1
ATOM 931 O O . HIS A 1 113 ? 12.650 -10.048 -26.462 1.00 85.44 113 HIS A O 1
ATOM 937 N N . LYS A 1 114 ? 12.960 -12.104 -27.310 1.00 83.25 114 LYS A N 1
ATOM 938 C CA . LYS A 1 114 ? 12.181 -11.865 -28.531 1.00 83.25 114 LYS A CA 1
ATOM 939 C C . LYS A 1 114 ? 10.728 -11.556 -28.169 1.00 83.25 114 LYS A C 1
ATOM 941 O O . LYS A 1 114 ? 10.008 -12.427 -27.689 1.00 83.25 114 LYS A O 1
ATOM 946 N N . ASP A 1 115 ? 10.314 -10.323 -28.418 1.00 88.62 115 ASP A N 1
ATOM 947 C CA . ASP A 1 115 ? 8.940 -9.865 -28.255 1.00 88.62 115 ASP A CA 1
ATOM 948 C C . ASP A 1 115 ? 8.653 -8.932 -29.426 1.00 88.62 115 ASP A C 1
ATOM 950 O O . ASP A 1 115 ? 9.105 -7.784 -29.449 1.00 88.62 115 ASP A O 1
ATOM 954 N N . ALA A 1 116 ? 7.899 -9.442 -30.406 1.00 89.38 116 ALA A N 1
ATOM 955 C CA . ALA A 1 116 ? 7.628 -8.749 -31.662 1.00 89.38 116 ALA A CA 1
ATOM 956 C C . ALA A 1 116 ? 7.093 -7.329 -31.436 1.00 89.38 116 ALA A C 1
ATOM 958 O O . ALA A 1 116 ? 7.406 -6.415 -32.197 1.00 89.38 116 ALA A O 1
ATOM 959 N N . ARG A 1 117 ? 6.334 -7.111 -30.355 1.00 90.62 117 ARG A N 1
ATOM 960 C CA . ARG A 1 117 ? 5.807 -5.792 -30.016 1.00 90.62 117 ARG A CA 1
ATOM 961 C C . ARG A 1 117 ? 6.926 -4.807 -29.686 1.00 90.62 117 ARG A C 1
ATOM 963 O O . ARG A 1 117 ? 6.902 -3.681 -30.178 1.00 90.62 117 ARG A O 1
ATOM 970 N N . TYR A 1 118 ? 7.861 -5.190 -28.820 1.00 91.38 118 TYR A N 1
ATOM 971 C CA . TYR A 1 118 ? 8.941 -4.301 -28.384 1.00 91.38 118 TYR A CA 1
ATOM 972 C C . TYR A 1 118 ? 10.054 -4.201 -29.420 1.00 91.38 118 TYR A C 1
ATOM 974 O O . TYR A 1 118 ? 10.578 -3.108 -29.619 1.00 91.38 118 TYR A O 1
ATOM 982 N N . ASP A 1 119 ? 10.334 -5.289 -30.136 1.00 91.31 119 ASP A N 1
ATOM 983 C CA . ASP A 1 119 ? 11.284 -5.303 -31.244 1.00 91.31 119 ASP A CA 1
ATOM 984 C C . ASP A 1 119 ? 10.827 -4.354 -32.358 1.00 91.31 119 ASP A C 1
ATOM 986 O O . ASP A 1 119 ? 11.599 -3.501 -32.790 1.00 91.31 119 ASP A O 1
ATOM 990 N N . ASN A 1 120 ? 9.556 -4.421 -32.772 1.00 91.12 120 ASN A N 1
ATOM 991 C CA . ASN A 1 120 ? 9.007 -3.498 -33.768 1.00 91.12 120 ASN A CA 1
ATOM 992 C C . ASN A 1 120 ? 8.988 -2.057 -33.253 1.00 91.12 120 ASN A C 1
ATOM 994 O O . ASN A 1 120 ? 9.351 -1.138 -33.980 1.00 91.12 120 ASN A O 1
ATOM 998 N N . LYS A 1 121 ? 8.628 -1.850 -31.980 1.00 91.75 121 LYS A N 1
ATOM 999 C CA . LYS A 1 121 ? 8.633 -0.510 -31.383 1.00 91.75 121 LYS A CA 1
ATOM 1000 C C . LYS A 1 121 ? 10.035 0.102 -31.341 1.00 91.75 121 LYS A C 1
ATOM 1002 O O . LYS A 1 121 ? 10.165 1.304 -31.526 1.00 91.75 121 LYS A O 1
ATOM 1007 N N . TYR A 1 122 ? 11.064 -0.701 -31.077 1.00 91.81 122 TYR A N 1
ATOM 1008 C CA . TYR A 1 122 ? 12.445 -0.229 -31.079 1.00 91.81 122 TYR A CA 1
ATOM 1009 C C . TYR A 1 122 ? 12.952 0.015 -32.500 1.00 91.81 122 TYR A C 1
ATOM 1011 O O . TYR A 1 122 ? 13.580 1.036 -32.732 1.00 91.81 122 TYR A O 1
ATOM 1019 N N . LYS A 1 123 ? 12.628 -0.857 -33.465 1.00 90.62 123 LYS A N 1
ATOM 1020 C CA . LYS A 1 123 ? 12.973 -0.651 -34.884 1.00 90.62 123 LYS A CA 1
ATOM 1021 C C . LYS A 1 123 ? 12.405 0.649 -35.456 1.00 90.62 123 LYS A C 1
ATOM 1023 O O . LYS A 1 123 ? 13.070 1.274 -36.264 1.00 90.62 123 LYS A O 1
ATOM 1028 N N . LEU A 1 124 ? 11.199 1.030 -35.034 1.00 91.81 124 LEU A N 1
ATOM 1029 C CA . LEU A 1 124 ? 10.522 2.269 -35.436 1.00 91.81 124 LEU A CA 1
ATOM 1030 C C . LEU A 1 124 ? 10.920 3.493 -34.587 1.00 91.81 124 LEU A C 1
ATOM 1032 O O . LEU A 1 124 ? 10.307 4.547 -34.718 1.00 91.81 124 LEU A O 1
ATOM 1036 N N . SER A 1 125 ? 11.868 3.347 -33.658 1.00 91.25 125 SER A N 1
ATOM 1037 C CA . SER A 1 125 ? 12.363 4.460 -32.845 1.00 91.25 125 SER A CA 1
ATOM 1038 C C . SER A 1 125 ? 13.335 5.322 -33.649 1.00 91.25 125 SER A C 1
ATOM 1040 O O . SER A 1 125 ? 14.065 4.815 -34.497 1.00 91.25 125 SER A O 1
ATOM 1042 N N . ILE A 1 126 ? 13.429 6.605 -33.302 1.00 91.19 126 ILE A N 1
ATOM 1043 C CA . ILE A 1 126 ? 14.442 7.509 -33.870 1.00 91.19 126 ILE A CA 1
ATOM 1044 C C . ILE A 1 126 ? 15.878 7.136 -33.453 1.00 91.19 126 ILE A C 1
ATOM 1046 O O . ILE A 1 126 ? 16.846 7.477 -34.127 1.00 91.19 126 ILE A O 1
ATOM 1050 N N . ALA A 1 127 ? 16.050 6.425 -32.332 1.00 91.31 127 ALA A N 1
ATOM 1051 C CA . ALA A 1 127 ? 17.377 6.131 -31.792 1.00 91.31 127 ALA A CA 1
ATOM 1052 C C . ALA A 1 127 ? 18.228 5.241 -32.729 1.00 91.31 127 ALA A C 1
ATOM 1054 O O . ALA A 1 127 ? 19.365 5.625 -33.013 1.00 91.31 127 ALA A O 1
ATOM 1055 N N . PRO A 1 128 ? 17.717 4.115 -33.272 1.00 89.62 128 PRO A N 1
ATOM 1056 C CA . PRO A 1 128 ? 18.429 3.348 -34.294 1.00 89.62 128 PRO A CA 1
ATOM 1057 C C . PRO A 1 128 ? 18.773 4.125 -35.568 1.00 89.62 128 PRO A C 1
ATOM 1059 O O . PRO A 1 128 ? 19.862 3.907 -36.095 1.00 89.62 128 PRO A O 1
ATOM 1062 N N . GLU A 1 129 ? 17.901 5.024 -36.041 1.00 89.81 129 GLU A N 1
ATOM 1063 C CA . GLU A 1 129 ? 18.172 5.873 -37.218 1.00 89.81 129 GLU A CA 1
ATOM 1064 C C . GLU A 1 129 ? 19.377 6.792 -36.980 1.00 89.81 129 GLU A C 1
ATOM 1066 O O . GLU A 1 129 ? 20.218 6.967 -37.857 1.00 89.81 129 GLU A O 1
ATOM 1071 N N . LEU A 1 130 ? 19.518 7.303 -35.754 1.00 91.88 130 LEU A N 1
ATOM 1072 C CA . LEU A 1 130 ? 20.659 8.109 -35.312 1.00 91.88 130 LEU A CA 1
ATOM 1073 C C . LEU A 1 130 ? 21.892 7.269 -34.917 1.00 91.88 130 LEU A C 1
ATOM 1075 O O . LEU A 1 130 ? 22.861 7.804 -34.381 1.00 91.88 130 LEU A O 1
ATOM 1079 N N . GLY A 1 131 ? 21.864 5.946 -35.117 1.00 91.25 131 GLY A N 1
ATOM 1080 C CA . GLY A 1 131 ? 22.947 5.035 -34.730 1.00 91.25 131 GLY A CA 1
ATOM 1081 C C . GLY A 1 131 ? 23.084 4.802 -33.217 1.00 91.25 131 GLY A C 1
ATOM 1082 O O . GLY A 1 131 ? 24.033 4.147 -32.774 1.00 91.25 131 GLY A O 1
ATOM 1083 N N . ILE A 1 132 ? 22.138 5.288 -32.408 1.00 93.19 132 ILE A N 1
ATOM 1084 C CA . ILE A 1 132 ? 22.142 5.160 -30.949 1.00 93.19 132 ILE A CA 1
ATOM 1085 C C . ILE A 1 132 ? 21.587 3.787 -30.560 1.00 93.19 132 ILE A C 1
ATOM 1087 O O . ILE A 1 132 ? 20.425 3.447 -30.793 1.00 93.19 132 ILE A O 1
ATOM 1091 N N . LYS A 1 133 ? 22.429 2.979 -29.914 1.00 93.62 133 LYS A N 1
ATOM 1092 C CA . LYS A 1 133 ? 22.074 1.633 -29.447 1.00 93.62 133 LYS A CA 1
ATOM 1093 C C . LYS A 1 133 ? 21.830 1.622 -27.942 1.00 93.62 133 LYS A C 1
ATOM 1095 O O . LYS A 1 133 ? 22.499 2.324 -27.191 1.00 93.62 133 LYS A O 1
ATOM 1100 N N . ILE A 1 134 ? 20.932 0.743 -27.492 1.00 94.44 134 ILE A N 1
ATOM 1101 C CA . ILE A 1 134 ? 20.743 0.478 -26.057 1.00 94.44 134 ILE A CA 1
ATOM 1102 C C . ILE A 1 134 ? 22.045 -0.077 -25.468 1.00 94.44 134 ILE A C 1
ATOM 1104 O O . ILE A 1 134 ? 22.499 -1.162 -25.860 1.00 94.44 134 ILE A O 1
ATOM 1108 N N . SER A 1 135 ? 22.609 0.647 -24.503 1.00 95.31 135 SER A N 1
ATOM 1109 C CA . SER A 1 135 ? 23.918 0.348 -23.926 1.00 95.31 135 SER A CA 1
ATOM 1110 C C . SER A 1 135 ? 23.897 -0.890 -23.026 1.00 95.31 135 SER A C 1
ATOM 1112 O O . SER A 1 135 ? 22.868 -1.284 -22.471 1.00 95.31 135 SER A O 1
ATOM 1114 N N . THR A 1 136 ? 25.062 -1.513 -22.830 1.00 95.38 136 THR A N 1
ATOM 1115 C CA . THR A 1 136 ? 25.223 -2.633 -21.882 1.00 95.38 136 THR A CA 1
ATOM 1116 C C . THR A 1 136 ? 24.880 -2.218 -20.452 1.00 95.38 136 THR A C 1
ATOM 1118 O O . THR A 1 136 ? 24.293 -3.006 -19.710 1.00 95.38 136 THR A O 1
ATOM 1121 N N . TYR A 1 137 ? 25.175 -0.967 -20.088 1.00 95.38 137 TYR A N 1
ATOM 1122 C CA . TYR A 1 137 ? 24.791 -0.375 -18.812 1.00 95.38 137 TYR A CA 1
ATOM 1123 C C . TYR A 1 137 ? 23.269 -0.386 -18.628 1.00 95.38 137 TYR A C 1
ATOM 1125 O O . TYR A 1 137 ? 22.784 -0.921 -17.634 1.00 95.38 137 TYR A O 1
ATOM 1133 N N . THR A 1 138 ? 22.507 0.134 -19.599 1.00 96.44 138 THR A N 1
ATOM 1134 C CA . THR A 1 138 ? 21.035 0.175 -19.535 1.00 96.44 138 THR A CA 1
ATOM 1135 C C . THR A 1 138 ? 20.440 -1.222 -19.372 1.00 96.44 138 THR A C 1
ATOM 1137 O O . THR A 1 138 ? 19.493 -1.403 -18.606 1.00 96.44 138 THR A O 1
ATOM 1140 N N . ARG A 1 139 ? 21.027 -2.235 -20.021 1.00 96.69 139 ARG A N 1
ATOM 1141 C CA . ARG A 1 139 ? 20.587 -3.634 -19.888 1.00 96.69 139 ARG A CA 1
ATOM 1142 C C . ARG A 1 139 ? 20.858 -4.207 -18.502 1.00 96.69 139 ARG A C 1
ATOM 1144 O O . ARG A 1 139 ? 19.949 -4.770 -17.899 1.00 96.69 139 ARG A O 1
ATOM 1151 N N . LYS A 1 140 ? 22.070 -4.023 -17.968 1.00 97.31 140 LYS A N 1
ATOM 1152 C CA . LYS A 1 140 ? 22.408 -4.444 -16.596 1.00 97.31 140 LYS A CA 1
ATOM 1153 C C . LYS A 1 140 ? 21.511 -3.749 -15.569 1.00 97.31 140 LYS A C 1
ATOM 1155 O O . LYS A 1 140 ? 20.995 -4.394 -14.663 1.00 97.31 140 LYS A O 1
ATOM 1160 N N . HIS A 1 141 ? 21.255 -2.456 -15.757 1.00 97.44 141 HIS A N 1
ATOM 1161 C CA . HIS A 1 141 ? 20.359 -1.676 -14.905 1.00 97.44 141 HIS A CA 1
ATOM 1162 C C . HIS A 1 141 ? 18.913 -2.185 -14.958 1.00 97.44 141 HIS A C 1
ATOM 1164 O O . HIS A 1 141 ? 18.266 -2.340 -13.923 1.00 97.44 141 HIS A O 1
ATOM 1170 N N . ALA A 1 142 ? 18.411 -2.516 -16.151 1.00 97.56 142 ALA A N 1
ATOM 1171 C CA . ALA A 1 142 ? 17.103 -3.145 -16.315 1.00 97.56 142 ALA A CA 1
ATOM 1172 C C . ALA A 1 142 ? 17.035 -4.523 -15.631 1.00 97.56 142 ALA A C 1
ATOM 1174 O O . ALA A 1 142 ? 16.039 -4.817 -14.973 1.00 97.56 142 ALA A O 1
ATOM 1175 N N . ALA A 1 143 ? 18.094 -5.336 -15.712 1.00 97.88 143 ALA A N 1
ATOM 1176 C CA . ALA A 1 143 ? 18.156 -6.638 -15.044 1.00 97.88 143 ALA A CA 1
ATOM 1177 C C . ALA A 1 143 ? 18.065 -6.515 -13.512 1.00 97.88 143 ALA A C 1
ATOM 1179 O O . ALA A 1 143 ? 17.331 -7.277 -12.881 1.00 97.88 143 ALA A O 1
ATOM 1180 N N . LEU A 1 144 ? 18.723 -5.512 -12.915 1.00 97.75 144 LEU A N 1
ATOM 1181 C CA . LEU A 1 144 ? 18.588 -5.212 -11.482 1.00 97.75 144 LEU A CA 1
ATOM 1182 C C . LEU A 1 144 ? 17.141 -4.875 -11.105 1.00 97.75 144 LEU A C 1
ATOM 1184 O O . LEU A 1 144 ? 16.633 -5.356 -10.092 1.00 97.75 144 LEU A O 1
ATOM 1188 N N . ILE A 1 145 ? 16.459 -4.076 -11.932 1.00 98.06 145 ILE A N 1
ATOM 1189 C CA . ILE A 1 145 ? 15.051 -3.734 -11.704 1.00 98.06 145 ILE A CA 1
ATOM 1190 C C . ILE A 1 145 ? 14.178 -4.988 -11.761 1.00 98.06 145 ILE A C 1
ATOM 1192 O O . ILE A 1 145 ? 13.352 -5.165 -10.868 1.00 98.06 145 ILE A O 1
ATOM 1196 N N . VAL A 1 146 ? 14.373 -5.870 -12.748 1.00 97.81 146 VAL A N 1
ATOM 1197 C CA . VAL A 1 146 ? 13.628 -7.139 -12.825 1.00 97.81 146 VAL A CA 1
ATOM 1198 C C . VAL A 1 146 ? 13.841 -7.969 -11.560 1.00 97.81 146 VAL A C 1
ATOM 1200 O O . VAL A 1 146 ? 12.865 -8.431 -10.980 1.00 97.81 146 VAL A O 1
ATOM 1203 N N . GLY A 1 147 ? 15.081 -8.095 -11.075 1.00 97.56 147 GLY A N 1
ATOM 1204 C CA . GLY A 1 147 ? 15.367 -8.824 -9.834 1.00 97.56 147 GLY A CA 1
ATOM 1205 C C . GLY A 1 147 ? 14.610 -8.271 -8.619 1.00 97.56 147 GLY A C 1
ATOM 1206 O O . GLY A 1 147 ? 14.088 -9.034 -7.807 1.00 97.56 147 GLY A O 1
ATOM 1207 N N . LEU A 1 148 ? 14.483 -6.944 -8.504 1.00 97.81 148 LEU A N 1
ATOM 1208 C CA . LEU A 1 148 ? 13.661 -6.326 -7.457 1.00 97.81 148 LEU A CA 1
ATOM 1209 C C . LEU A 1 148 ? 12.164 -6.589 -7.653 1.00 97.81 148 LEU A C 1
ATOM 1211 O O . LEU A 1 148 ? 11.456 -6.812 -6.675 1.00 97.81 148 LEU A O 1
ATOM 1215 N N . GLU A 1 149 ? 11.670 -6.546 -8.890 1.00 97.62 149 GLU A N 1
ATOM 1216 C CA . GLU A 1 149 ? 10.259 -6.798 -9.203 1.00 97.62 149 GLU A CA 1
ATOM 1217 C C . GLU A 1 149 ? 9.834 -8.225 -8.868 1.00 97.62 149 GLU A C 1
ATOM 1219 O O . GLU A 1 149 ? 8.781 -8.406 -8.253 1.00 97.62 149 GLU A O 1
ATOM 1224 N N . THR A 1 150 ? 10.675 -9.210 -9.185 1.00 96.69 150 THR A N 1
ATOM 1225 C CA . THR A 1 150 ? 10.445 -10.609 -8.816 1.00 96.69 150 THR A CA 1
ATOM 1226 C C . THR A 1 150 ? 10.330 -10.749 -7.301 1.00 96.69 150 THR A C 1
ATOM 1228 O O . THR A 1 150 ? 9.312 -11.232 -6.810 1.00 96.69 150 THR A O 1
ATOM 1231 N N . ARG A 1 151 ? 11.293 -10.198 -6.545 1.00 97.31 151 ARG A N 1
ATOM 1232 C CA . ARG A 1 151 ? 11.267 -10.220 -5.071 1.00 97.31 151 ARG A CA 1
ATOM 1233 C C . ARG A 1 151 ? 10.023 -9.545 -4.496 1.00 97.31 151 ARG A C 1
ATOM 1235 O O . ARG A 1 151 ? 9.441 -10.034 -3.531 1.00 97.31 151 ARG A O 1
ATOM 1242 N N . ILE A 1 152 ? 9.592 -8.419 -5.071 1.00 97.19 152 ILE A N 1
ATOM 1243 C CA . ILE A 1 152 ? 8.353 -7.732 -4.668 1.00 97.19 152 ILE A CA 1
ATOM 1244 C C . ILE A 1 152 ? 7.142 -8.645 -4.873 1.00 97.19 152 ILE A C 1
ATOM 1246 O O . ILE A 1 152 ? 6.286 -8.720 -3.993 1.00 97.19 152 ILE A O 1
ATOM 1250 N N . SER A 1 153 ? 7.056 -9.310 -6.024 1.00 96.19 153 SER A N 1
ATOM 1251 C CA . SER A 1 153 ? 5.935 -10.185 -6.375 1.00 96.19 153 SER A CA 1
ATOM 1252 C C . SER A 1 153 ? 5.890 -11.435 -5.494 1.00 96.19 153 SER A C 1
ATOM 1254 O O . SER A 1 153 ? 4.828 -11.776 -4.978 1.00 96.19 153 SER A O 1
ATOM 1256 N N . GLU A 1 154 ? 7.042 -12.051 -5.226 1.00 96.06 154 GLU A N 1
ATOM 1257 C CA . GLU A 1 154 ? 7.185 -13.143 -4.254 1.00 96.06 154 GLU A CA 1
ATOM 1258 C C . GLU A 1 154 ? 6.758 -12.701 -2.851 1.00 96.06 154 GLU A C 1
ATOM 1260 O O . GLU A 1 154 ? 5.942 -13.364 -2.213 1.00 96.06 154 GLU A O 1
ATOM 1265 N N . THR A 1 155 ? 7.238 -11.541 -2.389 1.00 96.62 155 THR A N 1
ATOM 1266 C CA . THR A 1 155 ? 6.862 -10.995 -1.074 1.00 96.62 155 THR A CA 1
ATOM 1267 C C . THR A 1 155 ? 5.355 -10.745 -0.990 1.00 96.62 155 THR A C 1
ATOM 1269 O O . THR A 1 155 ? 4.739 -11.034 0.031 1.00 96.62 155 THR A O 1
ATOM 1272 N N . LEU A 1 156 ? 4.722 -10.250 -2.060 1.00 95.75 156 LEU A N 1
ATOM 1273 C CA . LEU A 1 156 ? 3.267 -10.070 -2.108 1.00 95.75 156 LEU A CA 1
ATOM 1274 C C . LEU A 1 156 ? 2.509 -11.402 -2.017 1.00 95.75 156 LEU A C 1
ATOM 1276 O O . LEU A 1 156 ? 1.491 -11.457 -1.330 1.00 95.75 156 LEU A O 1
ATOM 1280 N N . SER A 1 157 ? 3.007 -12.460 -2.661 1.00 95.38 157 SER A N 1
ATOM 1281 C CA . SER A 1 157 ? 2.435 -13.810 -2.554 1.00 95.38 157 SER A CA 1
ATOM 1282 C C . SER A 1 157 ? 2.546 -14.362 -1.127 1.00 95.38 157 SER A C 1
ATOM 1284 O O . SER A 1 157 ? 1.571 -14.869 -0.565 1.00 95.38 157 SER A O 1
ATOM 1286 N N . GLN A 1 158 ? 3.702 -14.167 -0.484 1.00 96.62 158 GLN A N 1
ATOM 1287 C CA . GLN A 1 158 ? 3.913 -14.547 0.917 1.00 96.62 158 GLN A CA 1
ATOM 1288 C C . GLN A 1 158 ? 2.976 -13.784 1.862 1.00 96.62 158 GLN A C 1
ATOM 1290 O O . GLN A 1 158 ? 2.390 -14.382 2.758 1.00 96.62 158 GLN A O 1
ATOM 1295 N N . ILE A 1 159 ? 2.774 -12.480 1.638 1.00 96.56 159 ILE A N 1
ATOM 1296 C CA . ILE A 1 159 ? 1.815 -11.673 2.408 1.00 96.56 159 ILE A CA 1
ATOM 1297 C C . ILE A 1 159 ? 0.386 -12.196 2.223 1.00 96.56 159 ILE A C 1
ATOM 1299 O O . ILE A 1 159 ? -0.352 -12.291 3.200 1.00 96.56 159 ILE A O 1
ATOM 1303 N N . ALA A 1 160 ? -0.018 -12.516 0.990 1.00 95.69 160 ALA A N 1
ATOM 1304 C CA . ALA A 1 160 ? -1.353 -13.044 0.714 1.00 95.69 160 ALA A CA 1
ATOM 1305 C C . ALA A 1 160 ? -1.595 -14.374 1.441 1.00 95.69 160 ALA A C 1
ATOM 1307 O O . ALA A 1 160 ? -2.649 -14.550 2.042 1.00 95.69 160 ALA A O 1
ATOM 1308 N N . THR A 1 161 ? -0.591 -15.252 1.450 1.00 95.69 161 THR A N 1
ATOM 1309 C CA . THR A 1 161 ? -0.636 -16.535 2.164 1.00 95.69 161 THR A CA 1
ATOM 1310 C C . THR A 1 161 ? -0.713 -16.329 3.678 1.00 95.69 161 THR A C 1
ATOM 1312 O O . THR A 1 161 ? -1.569 -16.911 4.332 1.00 95.69 161 THR A O 1
ATOM 1315 N N . ALA A 1 162 ? 0.123 -15.450 4.239 1.00 95.12 162 ALA A N 1
ATOM 1316 C CA . ALA A 1 162 ? 0.149 -15.191 5.678 1.00 95.12 162 ALA A CA 1
ATOM 1317 C C . ALA A 1 162 ? -1.153 -14.553 6.195 1.00 95.12 162 ALA A C 1
ATOM 1319 O O . ALA A 1 162 ? -1.579 -14.822 7.307 1.00 95.12 162 ALA A O 1
ATOM 1320 N N . ILE A 1 163 ? -1.820 -13.713 5.401 1.00 95.50 163 ILE A N 1
ATOM 1321 C CA . ILE A 1 163 ? -3.088 -13.086 5.816 1.00 95.50 163 ILE A CA 1
ATOM 1322 C C . ILE A 1 163 ? -4.272 -14.053 5.713 1.00 95.50 163 ILE A C 1
ATOM 1324 O O . ILE A 1 163 ? -5.289 -13.822 6.359 1.00 95.50 163 ILE A O 1
ATOM 1328 N N . ALA A 1 164 ? -4.147 -15.130 4.938 1.00 94.38 164 ALA A N 1
ATOM 1329 C CA . ALA A 1 164 ? -5.180 -16.151 4.776 1.00 94.38 164 ALA A CA 1
ATOM 1330 C C . ALA A 1 164 ? -5.199 -17.194 5.912 1.00 94.38 164 ALA A C 1
ATOM 1332 O O . ALA A 1 164 ? -5.853 -18.224 5.777 1.00 94.38 164 ALA A O 1
ATOM 1333 N N . MET A 1 165 ? -4.465 -16.969 7.007 1.00 94.00 165 MET A N 1
ATOM 1334 C CA . MET A 1 165 ? -4.523 -17.856 8.169 1.00 94.00 165 MET A CA 1
ATOM 1335 C C . MET A 1 165 ? -5.866 -17.712 8.908 1.00 94.00 165 MET A C 1
ATOM 1337 O O . MET A 1 165 ? -6.338 -16.580 9.050 1.00 94.00 165 MET A O 1
ATOM 1341 N N . PRO A 1 166 ? -6.444 -18.811 9.441 1.00 93.56 166 PRO A N 1
ATOM 1342 C CA . PRO A 1 166 ? -7.790 -18.801 10.031 1.00 93.56 166 PRO A CA 1
ATOM 1343 C C . PRO A 1 166 ? -7.977 -17.809 11.185 1.00 93.56 166 PRO A C 1
ATOM 1345 O O . PRO A 1 166 ? -9.050 -17.241 11.371 1.00 93.56 166 PRO A O 1
ATOM 1348 N N . GLU A 1 167 ? -6.912 -17.530 11.943 1.00 91.31 167 GLU A N 1
ATOM 1349 C CA . GLU A 1 167 ? -6.923 -16.544 13.034 1.00 91.31 167 GLU A CA 1
ATOM 1350 C C . GLU A 1 167 ? -7.266 -15.112 12.580 1.00 91.31 167 GLU A C 1
ATOM 1352 O O . GLU A 1 167 ? -7.606 -14.255 13.399 1.00 91.31 167 GLU A O 1
ATOM 1357 N N . PHE A 1 168 ? -7.209 -14.841 11.273 1.00 94.56 168 PHE A N 1
ATOM 1358 C CA . PHE A 1 168 ? -7.512 -13.540 10.687 1.00 94.56 168 PHE A CA 1
ATOM 1359 C C . PHE A 1 168 ? -8.851 -13.490 9.948 1.00 94.56 168 PHE A C 1
ATOM 1361 O O . PHE A 1 168 ? -9.206 -12.421 9.444 1.00 94.56 168 PHE A O 1
ATOM 1368 N N . ASP A 1 169 ? -9.621 -14.579 9.908 1.00 94.19 169 ASP A N 1
ATOM 1369 C CA . ASP A 1 169 ? -10.859 -14.667 9.123 1.00 94.19 169 ASP A CA 1
ATOM 1370 C C . ASP A 1 169 ? -11.887 -13.610 9.533 1.00 94.19 169 ASP A C 1
ATOM 1372 O O . ASP A 1 169 ? -12.421 -12.905 8.675 1.00 94.19 169 ASP A O 1
ATOM 1376 N N . THR A 1 170 ? -12.069 -13.388 10.838 1.00 94.56 170 THR A N 1
ATOM 1377 C CA . THR A 1 170 ? -12.954 -12.341 11.377 1.00 94.56 170 THR A CA 1
ATOM 1378 C C . THR A 1 170 ? -12.571 -10.947 10.865 1.00 94.56 170 THR A C 1
ATOM 1380 O O . THR A 1 170 ? -13.423 -10.140 10.490 1.00 94.56 170 THR A O 1
ATOM 1383 N N . TYR A 1 171 ? -11.270 -10.649 10.792 1.00 95.44 171 TYR A N 1
ATOM 1384 C CA . TYR A 1 171 ? -10.777 -9.374 10.266 1.00 95.44 171 TYR A CA 1
ATOM 1385 C C . TYR A 1 171 ? -10.957 -9.287 8.752 1.00 95.44 171 TYR A C 1
ATOM 1387 O O . TYR A 1 171 ? -11.399 -8.256 8.236 1.00 95.44 171 TYR A O 1
ATOM 1395 N N . ASN A 1 172 ? -10.621 -10.363 8.040 1.00 95.19 172 ASN A N 1
ATOM 1396 C CA . ASN A 1 172 ? -10.715 -10.445 6.588 1.00 95.19 172 ASN A CA 1
ATOM 1397 C C . ASN A 1 172 ? -12.161 -10.269 6.113 1.00 95.19 172 ASN A C 1
ATOM 1399 O O . ASN A 1 172 ? -12.385 -9.455 5.216 1.00 95.19 172 ASN A O 1
ATOM 1403 N N . ALA A 1 173 ? -13.129 -10.898 6.787 1.00 94.62 173 ALA A N 1
ATOM 1404 C CA . ALA A 1 173 ? -14.555 -10.748 6.511 1.00 94.62 173 ALA A CA 1
ATOM 1405 C C . ALA A 1 173 ? -15.001 -9.279 6.585 1.00 94.62 173 ALA A C 1
ATOM 1407 O O . ALA A 1 173 ? -15.662 -8.767 5.676 1.00 94.62 173 ALA A O 1
ATOM 1408 N N . VAL A 1 174 ? -14.577 -8.546 7.621 1.00 95.25 174 VAL A N 1
ATOM 1409 C CA . VAL A 1 174 ? -14.855 -7.106 7.720 1.00 95.25 174 VAL A CA 1
ATOM 1410 C C . VAL A 1 174 ? -14.146 -6.337 6.604 1.00 95.25 174 VAL A C 1
ATOM 1412 O O . VAL A 1 174 ? -14.749 -5.479 5.957 1.00 95.25 174 VAL A O 1
ATOM 1415 N N . PHE A 1 175 ? -12.878 -6.636 6.320 1.00 95.25 175 PHE A N 1
ATOM 1416 C CA . PHE A 1 175 ? -12.119 -5.954 5.269 1.00 95.25 175 PHE A CA 1
ATOM 1417 C C . PHE A 1 175 ? -12.681 -6.185 3.856 1.00 95.25 175 PHE A C 1
ATOM 1419 O O . PHE A 1 175 ? -12.576 -5.287 3.008 1.00 95.25 175 PHE A O 1
ATOM 1426 N N . ASP A 1 176 ? -13.300 -7.339 3.604 1.00 93.19 176 ASP A N 1
ATOM 1427 C CA . ASP A 1 176 ? -14.023 -7.660 2.373 1.00 93.19 176 ASP A CA 1
ATOM 1428 C C . ASP A 1 176 ? -15.238 -6.749 2.174 1.00 93.19 176 ASP A C 1
ATOM 1430 O O . ASP A 1 176 ? -15.415 -6.205 1.079 1.00 93.19 176 ASP A O 1
ATOM 1434 N N . ARG A 1 177 ? -16.007 -6.464 3.238 1.00 91.69 177 ARG A N 1
ATOM 1435 C CA . ARG A 1 177 ? -17.156 -5.533 3.183 1.00 91.69 177 ARG A CA 1
ATOM 1436 C C . ARG A 1 177 ? -16.737 -4.136 2.719 1.00 91.69 177 ARG A C 1
ATOM 1438 O O . ARG A 1 177 ? -17.444 -3.497 1.937 1.00 91.69 177 ARG A O 1
ATOM 1445 N N . PHE A 1 178 ? -15.554 -3.675 3.129 1.00 91.94 178 PHE A N 1
ATOM 1446 C CA . PHE A 1 178 ? -14.982 -2.404 2.669 1.00 91.94 178 PHE A CA 1
ATOM 1447 C C . PHE A 1 178 ? -14.281 -2.500 1.308 1.00 91.94 178 PHE A C 1
ATOM 1449 O O . PHE A 1 178 ? -13.963 -1.472 0.718 1.00 91.94 178 PHE A O 1
ATOM 1456 N N . GLY A 1 179 ? -14.011 -3.696 0.783 1.00 90.44 179 GLY A N 1
ATOM 1457 C CA . GLY A 1 179 ? -13.268 -3.858 -0.466 1.00 90.44 179 GLY A CA 1
ATOM 1458 C C . GLY A 1 179 ? -11.820 -3.369 -0.361 1.00 90.44 179 GLY A C 1
ATOM 1459 O O . GLY A 1 179 ? -11.273 -2.805 -1.316 1.00 90.44 179 GLY A O 1
ATOM 1460 N N . PHE A 1 180 ? -11.182 -3.538 0.802 1.00 93.44 180 PHE A N 1
ATOM 1461 C CA . PHE A 1 180 ? -9.761 -3.230 0.943 1.00 93.44 180 PHE A CA 1
ATOM 1462 C C . PHE A 1 180 ? -8.920 -4.184 0.090 1.00 93.44 180 PHE A C 1
ATOM 1464 O O . PHE A 1 180 ? -9.182 -5.382 0.047 1.00 93.44 180 PHE A O 1
ATOM 1471 N N . GLY A 1 181 ? -7.902 -3.657 -0.593 1.00 91.81 181 GLY A N 1
ATOM 1472 C CA . GLY A 1 181 ? -6.913 -4.472 -1.305 1.00 91.81 181 GLY A CA 1
ATOM 1473 C C . GLY A 1 181 ? -5.799 -4.959 -0.376 1.00 91.81 181 GLY A C 1
ATOM 1474 O O . GLY A 1 181 ? -5.657 -4.441 0.733 1.00 91.81 181 GLY A O 1
ATOM 1475 N N . LEU A 1 182 ? -4.968 -5.886 -0.867 1.00 93.69 182 LEU A N 1
ATOM 1476 C CA . LEU A 1 182 ? -3.937 -6.580 -0.084 1.00 93.69 182 LEU A CA 1
ATOM 1477 C C . LEU A 1 182 ? -3.112 -5.640 0.809 1.00 93.69 182 LEU A C 1
ATOM 1479 O O . LEU A 1 182 ? -3.158 -5.782 2.019 1.00 93.69 182 LEU A O 1
ATOM 1483 N N . ASN A 1 183 ? -2.474 -4.601 0.252 1.00 93.56 183 ASN A N 1
ATOM 1484 C CA . ASN A 1 183 ? -1.635 -3.681 1.041 1.00 93.56 183 ASN A CA 1
ATOM 1485 C C . ASN A 1 183 ? -2.372 -3.018 2.222 1.00 93.56 183 ASN A C 1
ATOM 1487 O O . ASN A 1 183 ? -1.782 -2.823 3.279 1.00 93.56 183 ASN A O 1
ATOM 1491 N N . VAL A 1 184 ? -3.637 -2.620 2.031 1.00 94.62 184 VAL A N 1
ATOM 1492 C CA . VAL A 1 184 ? -4.414 -1.955 3.090 1.00 94.62 184 VAL A CA 1
ATOM 1493 C C . VAL A 1 184 ? -4.829 -2.976 4.143 1.00 94.62 184 VAL A C 1
ATOM 1495 O O . VAL A 1 184 ? -4.705 -2.682 5.326 1.00 94.62 184 VAL A O 1
ATOM 1498 N N . ARG A 1 185 ? -5.244 -4.181 3.723 1.00 94.94 185 ARG A N 1
ATOM 1499 C CA . ARG A 1 185 ? -5.544 -5.292 4.640 1.00 94.94 185 ARG A CA 1
ATOM 1500 C C . ARG A 1 185 ? -4.344 -5.640 5.500 1.00 94.94 185 ARG A C 1
ATOM 1502 O O . ARG A 1 185 ? -4.470 -5.651 6.714 1.00 94.94 185 ARG A O 1
ATOM 1509 N N . THR A 1 186 ? -3.181 -5.838 4.878 1.00 95.06 186 THR A N 1
ATOM 1510 C CA . THR A 1 186 ? -1.923 -6.139 5.565 1.00 95.06 186 THR A CA 1
ATOM 1511 C C . THR A 1 186 ? -1.630 -5.110 6.645 1.00 95.06 186 THR A C 1
ATOM 1513 O O . THR A 1 186 ? -1.444 -5.468 7.804 1.00 95.06 186 THR A O 1
ATOM 1516 N N . LEU A 1 187 ? -1.647 -3.826 6.272 1.00 93.94 187 LEU A N 1
ATOM 1517 C CA . LEU A 1 187 ? -1.405 -2.729 7.200 1.00 93.94 187 LEU A CA 1
ATOM 1518 C C . LEU A 1 187 ? -2.399 -2.732 8.355 1.00 93.94 187 LEU A C 1
ATOM 1520 O O . LEU A 1 187 ? -1.978 -2.680 9.510 1.00 93.94 187 LEU A O 1
ATOM 1524 N N . LEU A 1 188 ? -3.699 -2.787 8.056 1.00 94.19 188 LEU A N 1
ATOM 1525 C CA . LEU A 1 188 ? -4.746 -2.823 9.074 1.00 94.19 188 LEU A CA 1
ATOM 1526 C C . LEU A 1 188 ? -4.530 -3.996 10.024 1.00 94.19 188 LEU A C 1
ATOM 1528 O O . LEU A 1 188 ? -4.486 -3.782 11.229 1.00 94.19 188 LEU A O 1
ATOM 1532 N N . LEU A 1 189 ? -4.293 -5.193 9.503 1.00 93.62 189 LEU A N 1
ATOM 1533 C CA . LEU A 1 189 ? -4.138 -6.394 10.308 1.00 93.62 189 LEU A CA 1
ATOM 1534 C C . LEU A 1 189 ? -2.990 -6.268 11.319 1.00 93.62 189 LEU A C 1
ATOM 1536 O O . LEU A 1 189 ? -3.236 -6.316 12.521 1.00 93.62 189 LEU A O 1
ATOM 1540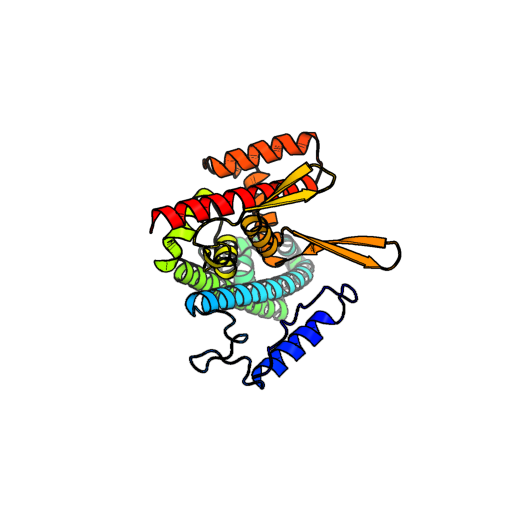 N N . PHE A 1 190 ? -1.758 -5.985 10.876 1.00 90.56 190 PHE A N 1
ATOM 1541 C CA . PHE A 1 190 ? -0.617 -5.971 11.805 1.00 90.56 190 PHE A CA 1
ATOM 1542 C C . PHE A 1 190 ? -0.586 -4.776 12.769 1.00 90.56 190 PHE A C 1
ATOM 1544 O O . PHE A 1 190 ? 0.181 -4.780 13.737 1.00 90.56 190 PHE A O 1
ATOM 1551 N N . ASN A 1 191 ? -1.376 -3.728 12.506 1.00 88.75 191 ASN A N 1
ATOM 1552 C CA . ASN A 1 191 ? -1.524 -2.596 13.425 1.00 88.75 191 ASN A CA 1
ATOM 1553 C C . ASN A 1 191 ? -2.710 -2.769 14.373 1.00 88.75 191 ASN A C 1
ATOM 1555 O O . ASN A 1 191 ? -2.673 -2.234 15.482 1.00 88.75 191 ASN A O 1
ATOM 1559 N N . LEU A 1 192 ? -3.768 -3.467 13.957 1.00 90.25 192 LEU A N 1
ATOM 1560 C CA . LEU A 1 192 ? -5.015 -3.566 14.712 1.00 90.25 192 LEU A CA 1
ATOM 1561 C C . LEU A 1 192 ? -5.130 -4.857 15.514 1.00 90.25 192 LEU A C 1
ATOM 1563 O O . LEU A 1 192 ? -5.801 -4.824 16.535 1.00 90.25 192 LEU A O 1
ATOM 1567 N N . PHE A 1 193 ? -4.451 -5.930 15.117 1.00 89.81 193 PHE A N 1
ATOM 1568 C CA . PHE A 1 193 ? -4.422 -7.183 15.863 1.00 89.81 193 PHE A CA 1
ATOM 1569 C C . PHE A 1 193 ? -3.598 -7.053 17.166 1.00 89.81 193 PHE A C 1
ATOM 1571 O O . PHE A 1 193 ? -2.589 -6.328 17.180 1.00 89.81 193 PHE A O 1
ATOM 1578 N N . PRO A 1 194 ? -4.001 -7.715 18.266 1.00 90.31 194 PRO A N 1
ATOM 1579 C CA . PRO A 1 194 ? -5.381 -8.121 18.559 1.00 90.31 194 PRO A CA 1
ATOM 1580 C C . PRO A 1 194 ? -6.261 -6.874 18.772 1.00 90.31 194 PRO A C 1
ATOM 1582 O O . PRO A 1 194 ? -5.781 -5.846 19.263 1.00 90.31 194 PRO A O 1
ATOM 1585 N N . PHE A 1 195 ? -7.536 -6.926 18.384 1.00 91.00 195 PHE A N 1
ATOM 1586 C CA . PHE A 1 195 ? -8.419 -5.744 18.387 1.00 91.00 195 PHE A CA 1
ATOM 1587 C C . PHE A 1 195 ? -8.917 -5.398 19.793 1.00 91.00 195 PHE A C 1
ATOM 1589 O O . PHE A 1 195 ? -9.184 -4.236 20.106 1.00 91.00 195 PHE A O 1
ATOM 1596 N N . GLU A 1 196 ? -8.947 -6.392 20.669 1.00 88.81 196 GLU A N 1
ATOM 1597 C CA . GLU A 1 196 ? -9.311 -6.334 22.079 1.00 88.81 196 GLU A CA 1
ATOM 1598 C C . GLU A 1 196 ? -8.520 -5.256 22.830 1.00 88.81 196 GLU A C 1
ATOM 1600 O O . GLU A 1 196 ? -9.043 -4.650 23.759 1.00 88.81 196 GLU A O 1
ATOM 1605 N N . LYS A 1 197 ? -7.308 -4.902 22.374 1.00 86.31 197 LYS A N 1
ATOM 1606 C CA . LYS A 1 197 ? -6.493 -3.809 22.945 1.00 86.31 197 LYS A CA 1
ATOM 1607 C C . LYS A 1 197 ? -7.144 -2.420 22.877 1.00 86.31 197 LYS A C 1
ATOM 1609 O O . LYS A 1 197 ? -6.648 -1.459 23.488 1.00 86.31 197 LYS A O 1
ATOM 1614 N N . PHE A 1 198 ? -8.191 -2.270 22.064 1.00 88.19 198 PHE A N 1
ATOM 1615 C CA . PHE A 1 198 ? -8.997 -1.055 21.978 1.00 88.19 198 PHE A CA 1
ATOM 1616 C C . PHE A 1 198 ? -10.234 -1.100 22.878 1.00 88.19 198 PHE A C 1
ATOM 1618 O O . PHE A 1 198 ? -10.879 -0.065 23.030 1.00 88.19 198 PHE A O 1
ATOM 1625 N N . LEU A 1 199 ? -10.569 -2.244 23.466 1.00 87.81 199 LEU A N 1
ATOM 1626 C CA . LEU A 1 199 ? -11.780 -2.468 24.252 1.00 87.81 199 LEU A CA 1
ATOM 1627 C C . LEU A 1 199 ? -11.452 -2.530 25.750 1.00 87.81 199 LEU A C 1
ATOM 1629 O O . LEU A 1 199 ? -10.309 -2.750 26.144 1.00 87.81 199 LEU A O 1
ATOM 1633 N N . VAL A 1 200 ? -12.463 -2.305 26.587 1.00 85.81 200 VAL A N 1
ATOM 1634 C CA . VAL A 1 200 ? -12.392 -2.477 28.044 1.00 85.81 200 VAL A CA 1
ATOM 1635 C C . VAL A 1 200 ? -13.537 -3.400 28.430 1.00 85.81 200 VAL A C 1
ATOM 1637 O O . VAL A 1 200 ? -14.683 -3.103 28.097 1.00 85.81 200 VAL A O 1
ATOM 1640 N N . ALA A 1 201 ? -13.227 -4.531 29.073 1.00 82.69 201 ALA A N 1
ATOM 1641 C CA . ALA A 1 201 ? -14.200 -5.600 29.326 1.00 82.69 201 ALA A CA 1
ATOM 1642 C C . ALA A 1 201 ? -14.992 -5.975 28.052 1.00 82.69 201 ALA A C 1
ATOM 1644 O O . ALA A 1 201 ? -16.220 -6.004 28.052 1.00 82.69 201 ALA A O 1
ATOM 1645 N N . GLU A 1 202 ? -14.264 -6.146 26.937 1.00 84.19 202 GLU A N 1
ATOM 1646 C CA . GLU A 1 202 ? -14.793 -6.508 25.606 1.00 84.19 202 GLU A CA 1
ATOM 1647 C C . GLU A 1 202 ? -15.790 -5.513 24.991 1.00 84.19 202 GLU A C 1
ATOM 1649 O O . GLU A 1 202 ? -16.370 -5.753 23.932 1.00 84.19 202 GLU A O 1
ATOM 1654 N N . LYS A 1 203 ? -15.962 -4.342 25.606 1.00 88.19 203 LYS A N 1
ATOM 1655 C CA . LYS A 1 203 ? -16.876 -3.305 25.131 1.00 88.19 203 LYS A CA 1
ATOM 1656 C C . LYS A 1 203 ? -16.121 -2.022 24.782 1.00 88.19 203 LYS A C 1
ATOM 1658 O O . LYS A 1 203 ? -15.066 -1.729 25.354 1.00 88.19 203 LYS A O 1
ATOM 1663 N N . PRO A 1 204 ? -16.634 -1.220 23.831 1.00 90.75 204 PRO A N 1
ATOM 1664 C CA . PRO A 1 204 ? -16.096 0.108 23.581 1.00 90.75 204 PRO A CA 1
ATOM 1665 C C . PRO A 1 204 ? -16.201 0.985 24.832 1.00 90.75 204 PRO A C 1
ATOM 1667 O O . PRO A 1 204 ? -17.282 1.168 25.390 1.00 90.75 204 PRO A O 1
ATOM 1670 N N . TRP A 1 205 ? -15.083 1.577 25.236 1.00 89.31 205 TRP A N 1
ATOM 1671 C CA . TRP A 1 205 ? -15.011 2.480 26.374 1.00 89.31 205 TRP A CA 1
ATOM 1672 C C . TRP A 1 205 ? -15.442 3.894 25.980 1.00 89.31 205 TRP A C 1
ATOM 1674 O O . TRP A 1 205 ? -14.848 4.539 25.102 1.00 89.31 205 TRP A O 1
ATOM 1684 N N . VAL A 1 206 ? -16.492 4.366 26.649 1.00 90.12 206 VAL A N 1
ATOM 1685 C CA . VAL A 1 206 ? -17.101 5.679 26.457 1.00 90.12 206 VAL A CA 1
ATOM 1686 C C . VAL A 1 206 ? -17.190 6.379 27.803 1.00 90.12 206 VAL A C 1
ATOM 1688 O O . VAL A 1 206 ? -17.781 5.852 28.739 1.00 90.12 206 VAL A O 1
ATOM 1691 N N . GLU A 1 207 ? -16.658 7.592 27.868 1.00 89.62 207 GLU A N 1
ATOM 1692 C CA . GLU A 1 207 ? -16.776 8.456 29.039 1.00 89.62 207 GLU A CA 1
ATOM 1693 C C . GLU A 1 207 ? -17.669 9.656 28.741 1.00 89.62 207 GLU A C 1
ATOM 1695 O O . GLU A 1 207 ? -17.826 10.074 27.589 1.00 89.62 207 GLU A O 1
ATOM 1700 N N . TYR A 1 208 ? -18.220 10.247 29.794 1.00 88.25 208 TYR A N 1
ATOM 1701 C CA . TYR A 1 208 ? -18.967 11.492 29.720 1.00 88.25 208 TYR A CA 1
ATOM 1702 C C . TYR A 1 208 ? -18.277 12.530 30.598 1.00 88.25 208 TYR A C 1
ATOM 1704 O O . TYR A 1 208 ? -18.281 12.427 31.819 1.00 88.25 208 TYR A O 1
ATOM 1712 N N . GLU A 1 209 ? -17.684 13.541 29.970 1.00 86.19 209 GLU A N 1
ATOM 1713 C CA . GLU A 1 209 ? -16.988 14.625 30.668 1.00 86.19 209 GLU A CA 1
ATOM 1714 C C . GLU A 1 209 ? -17.759 15.933 30.496 1.00 86.19 209 GLU A C 1
ATOM 1716 O O . GLU A 1 209 ? -18.233 16.249 29.398 1.00 86.19 209 GLU A O 1
ATOM 1721 N N . ARG A 1 210 ? -17.851 16.746 31.554 1.00 83.81 210 ARG A N 1
ATOM 1722 C CA . ARG A 1 210 ? -18.366 18.115 31.427 1.00 83.81 210 ARG A CA 1
ATOM 1723 C C . ARG A 1 210 ? -17.296 19.002 30.797 1.00 83.81 210 ARG A C 1
ATOM 1725 O O . ARG A 1 210 ? -16.203 19.150 31.328 1.00 83.81 210 ARG A O 1
ATOM 1732 N N . SER A 1 211 ? -17.618 19.628 29.670 1.00 80.44 211 SER A N 1
ATOM 1733 C CA . SER A 1 211 ? -16.756 20.620 29.027 1.00 80.44 211 SER A CA 1
ATOM 1734 C C . SER A 1 211 ? -17.601 21.805 28.582 1.00 80.44 211 SER A C 1
ATOM 1736 O O . SER A 1 211 ? -18.618 21.626 27.908 1.00 80.44 211 SER A O 1
ATOM 1738 N N . LYS A 1 212 ? -17.200 23.019 28.985 1.00 80.19 212 LYS A N 1
ATOM 1739 C CA . LYS A 1 212 ? -17.954 24.264 28.740 1.00 80.19 212 LYS A CA 1
ATOM 1740 C C . LYS A 1 212 ? -19.438 24.148 29.139 1.00 80.19 212 LYS A C 1
ATOM 1742 O O . LYS A 1 212 ? -20.325 24.491 28.363 1.00 80.19 212 LYS A O 1
ATOM 1747 N N . GLY A 1 213 ? -19.705 23.574 30.314 1.00 84.31 213 GLY A N 1
ATOM 1748 C CA . GLY A 1 213 ? -21.057 23.432 30.873 1.00 84.31 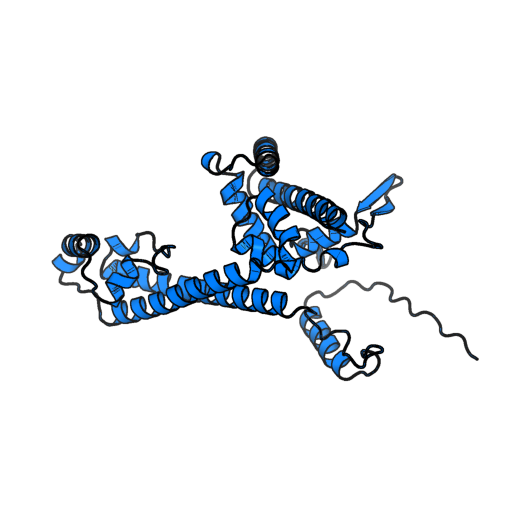213 GLY A CA 1
ATOM 1749 C C . GLY A 1 213 ? -21.945 22.350 30.243 1.00 84.31 213 GLY A C 1
ATOM 1750 O O . GLY A 1 213 ? -23.036 22.112 30.746 1.00 84.31 213 GLY A O 1
ATOM 1751 N N . LYS A 1 214 ? -21.503 21.654 29.186 1.00 86.56 214 LYS A N 1
ATOM 1752 C CA . LYS A 1 214 ? -22.268 20.567 28.548 1.00 86.56 214 LYS A CA 1
ATOM 1753 C C . LYS A 1 214 ? -21.597 19.217 28.776 1.00 86.56 214 LYS A C 1
ATOM 1755 O O . LYS A 1 214 ? -20.369 19.115 28.724 1.00 86.56 214 LYS A O 1
ATOM 1760 N N . LEU A 1 215 ? -22.403 18.179 28.997 1.00 87.88 215 LEU A N 1
ATOM 1761 C CA . LEU A 1 215 ? -21.919 16.802 29.047 1.00 87.88 215 LEU A CA 1
ATOM 1762 C C . LEU A 1 215 ? -21.522 16.371 27.630 1.00 87.88 215 LEU A C 1
ATOM 1764 O O . LEU A 1 215 ? -22.351 16.359 26.720 1.00 87.88 215 LEU A O 1
ATOM 1768 N N . GLN A 1 216 ? -20.245 16.065 27.422 1.00 86.94 216 GLN A N 1
ATOM 1769 C CA . GLN A 1 216 ? -19.719 15.637 26.132 1.00 86.94 216 GLN A CA 1
ATOM 1770 C C . GLN A 1 216 ? -19.352 14.159 26.180 1.00 86.94 216 GLN A C 1
ATOM 1772 O O . GLN A 1 216 ? -18.552 13.733 27.012 1.00 86.94 216 GLN A O 1
ATOM 1777 N N . LYS A 1 217 ? -19.885 13.394 25.223 1.00 89.81 217 LYS A N 1
ATOM 1778 C CA . LYS A 1 217 ? -19.498 12.002 24.993 1.00 89.81 217 LYS A CA 1
ATOM 1779 C C . LYS A 1 217 ? -18.058 11.929 24.471 1.00 89.81 217 LYS A C 1
ATOM 1781 O O . LYS A 1 217 ? -17.686 12.595 23.497 1.00 89.81 217 LYS A O 1
ATOM 1786 N N . ARG A 1 218 ? -17.243 11.093 25.102 1.00 86.88 218 ARG A N 1
ATOM 1787 C CA . ARG A 1 218 ? -15.835 10.845 24.790 1.00 86.88 218 ARG A CA 1
ATOM 1788 C C . ARG A 1 218 ? -15.651 9.357 24.484 1.00 86.88 218 ARG A C 1
ATOM 1790 O O . ARG A 1 218 ? -15.380 8.563 25.374 1.00 86.88 218 ARG A O 1
ATOM 1797 N N . ASP A 1 219 ? -15.766 8.979 23.210 1.00 90.62 219 ASP A N 1
ATOM 1798 C CA . ASP A 1 219 ? -15.482 7.604 22.766 1.00 90.62 219 ASP A CA 1
ATOM 1799 C C . ASP A 1 219 ? -13.958 7.346 22.783 1.00 90.62 219 ASP A C 1
ATOM 1801 O O . ASP A 1 219 ? -13.256 7.619 21.801 1.00 90.62 219 ASP A O 1
ATOM 1805 N N . ARG A 1 220 ? -13.416 6.866 23.909 1.00 89.69 220 ARG A N 1
ATOM 1806 C CA . ARG A 1 220 ? -11.969 6.667 24.107 1.00 89.69 220 ARG A CA 1
ATOM 1807 C C . ARG A 1 220 ? -11.418 5.562 23.217 1.00 89.69 220 ARG A C 1
ATOM 1809 O O . ARG A 1 220 ? -10.415 5.788 22.539 1.00 89.69 220 ARG A O 1
ATOM 1816 N N . SER A 1 221 ? -12.110 4.425 23.143 1.00 90.44 221 SER A N 1
ATOM 1817 C CA . SER A 1 221 ? -11.738 3.303 22.271 1.00 90.44 221 SER A CA 1
ATOM 1818 C C . SER A 1 221 ? -11.648 3.719 20.807 1.00 90.44 221 SER A C 1
ATOM 1820 O O . SER A 1 221 ? -10.626 3.503 20.156 1.00 90.44 221 SER A O 1
ATOM 1822 N N . LEU A 1 222 ? -12.678 4.411 20.309 1.00 93.81 222 LEU A N 1
ATOM 1823 C CA . LEU A 1 222 ? -12.711 4.898 18.933 1.00 93.81 222 LEU A CA 1
ATOM 1824 C C . LEU A 1 222 ? -11.589 5.908 18.668 1.00 93.81 222 LEU A C 1
ATOM 1826 O O . LEU A 1 222 ? -10.935 5.843 17.630 1.00 93.81 222 LEU A O 1
ATOM 1830 N N . ARG A 1 223 ? -11.332 6.842 19.592 1.00 90.50 223 ARG A N 1
ATOM 1831 C CA . ARG A 1 223 ? -10.234 7.807 19.431 1.00 90.50 223 ARG A CA 1
ATOM 1832 C C . ARG A 1 223 ? -8.869 7.129 19.420 1.00 90.50 223 ARG A C 1
ATOM 1834 O O . ARG A 1 223 ? -8.041 7.501 18.593 1.00 90.50 223 ARG A O 1
ATOM 1841 N N . LYS A 1 224 ? -8.646 6.136 20.288 1.00 89.56 224 LYS A N 1
ATOM 1842 C CA . LYS A 1 224 ? -7.419 5.325 20.303 1.00 89.56 224 LYS A CA 1
ATOM 1843 C C . LYS A 1 224 ? -7.256 4.587 18.972 1.00 89.56 224 LYS A C 1
ATOM 1845 O O . LYS A 1 224 ? -6.205 4.690 18.350 1.00 89.56 224 LYS A O 1
ATOM 1850 N N . PHE A 1 225 ? -8.315 3.948 18.477 1.00 92.62 225 PHE A N 1
ATOM 1851 C CA . PHE A 1 225 ? -8.330 3.287 17.170 1.00 92.62 225 PHE A CA 1
ATOM 1852 C C . PHE A 1 225 ? -8.004 4.249 16.014 1.00 92.62 225 PHE A C 1
ATOM 1854 O O . PHE A 1 225 ? -7.143 3.973 15.176 1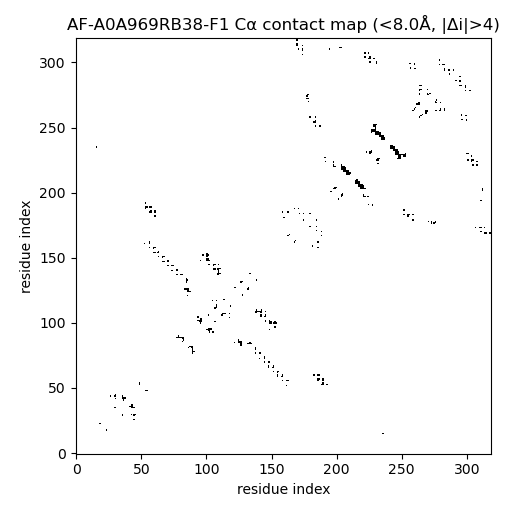.00 92.62 225 PHE A O 1
ATOM 1861 N N . GLN A 1 226 ? -8.646 5.420 15.982 1.00 93.81 226 GLN A N 1
ATOM 1862 C CA . GLN A 1 226 ? -8.397 6.435 14.957 1.00 93.81 226 GLN A CA 1
ATOM 1863 C C . GLN A 1 226 ? -6.973 6.994 15.036 1.00 93.81 226 GLN A C 1
ATOM 1865 O O . GLN A 1 226 ? -6.345 7.182 13.996 1.00 93.81 226 GLN A O 1
ATOM 1870 N N . ALA A 1 227 ? -6.427 7.190 16.240 1.00 90.12 227 ALA A N 1
ATOM 1871 C CA . ALA A 1 227 ? -5.030 7.567 16.426 1.00 90.12 227 ALA A CA 1
ATOM 1872 C C . ALA A 1 227 ? -4.072 6.500 15.870 1.00 90.12 227 ALA A C 1
ATOM 1874 O O . ALA A 1 227 ? -3.156 6.844 15.128 1.00 90.12 227 ALA A O 1
ATOM 1875 N N . PHE A 1 228 ? -4.323 5.210 16.118 1.00 88.81 228 PHE A N 1
ATOM 1876 C CA . PHE A 1 228 ? -3.546 4.113 15.519 1.00 88.81 228 PHE A CA 1
ATOM 1877 C C . PHE A 1 228 ? -3.598 4.130 13.985 1.00 88.81 228 PHE A C 1
ATOM 1879 O O . PHE A 1 228 ? -2.584 3.906 13.324 1.00 88.81 228 PHE A O 1
ATOM 1886 N N . CYS A 1 229 ? -4.744 4.497 13.407 1.00 91.06 229 CYS A N 1
ATOM 1887 C CA . CYS A 1 229 ? -4.895 4.671 11.961 1.00 91.06 229 CYS A CA 1
ATOM 1888 C C . CYS A 1 229 ? -4.206 5.935 11.397 1.00 91.06 229 CYS A C 1
ATOM 1890 O O . CYS A 1 229 ? -4.321 6.217 10.203 1.00 91.06 229 CYS A O 1
ATOM 1892 N N . GLY A 1 230 ? -3.528 6.726 12.237 1.00 91.50 230 GLY A N 1
ATOM 1893 C CA . GLY A 1 230 ? -2.917 8.002 11.859 1.00 91.50 230 GLY A CA 1
ATOM 1894 C C . GLY A 1 230 ? -3.919 9.151 11.709 1.00 91.50 230 GLY A C 1
ATOM 1895 O O . GLY A 1 230 ? -3.594 10.180 11.119 1.00 91.50 230 GLY A O 1
ATOM 1896 N N . LEU A 1 231 ? -5.150 8.975 12.196 1.00 91.81 231 LEU A N 1
ATOM 1897 C CA . LEU A 1 231 ? -6.258 9.927 12.119 1.00 91.81 231 LEU A CA 1
ATOM 1898 C C . LEU A 1 231 ? -6.549 10.536 13.490 1.00 91.81 231 LEU A C 1
ATOM 1900 O O . LEU A 1 231 ? -7.676 10.543 13.976 1.00 91.81 231 LEU A O 1
ATOM 1904 N N . SER A 1 232 ? -5.524 11.088 14.118 1.00 89.50 232 SER A N 1
ATOM 1905 C CA . SER A 1 232 ? -5.693 12.010 15.234 1.00 89.50 232 SER A CA 1
ATOM 1906 C C . SER A 1 232 ? -4.805 13.227 15.026 1.00 89.50 232 SER A C 1
ATOM 1908 O O . SER A 1 232 ? -4.027 13.296 14.072 1.00 89.50 232 SER A O 1
ATOM 1910 N N . PHE A 1 233 ? -4.972 14.232 15.878 1.00 87.75 233 PHE A N 1
ATOM 1911 C CA . PHE A 1 233 ? -4.205 15.463 15.793 1.00 87.75 233 PHE A CA 1
ATOM 1912 C C . PHE A 1 233 ? -3.405 15.657 17.068 1.00 87.75 233 PHE A C 1
ATOM 1914 O O . PHE A 1 233 ? -3.948 15.519 18.161 1.00 87.75 233 PHE A O 1
ATOM 1921 N N . SER A 1 234 ? -2.138 16.008 16.900 1.00 84.56 234 SER A N 1
ATOM 1922 C CA . SER A 1 234 ? -1.299 16.580 17.940 1.00 84.56 234 SER A CA 1
ATOM 1923 C C . SER A 1 234 ? -1.204 18.086 17.728 1.00 84.56 234 SER A C 1
ATOM 1925 O O . SER A 1 234 ? -1.221 18.580 16.595 1.00 84.56 234 SER A O 1
ATOM 1927 N N . TYR A 1 235 ? -1.111 18.813 18.832 1.00 85.00 235 TYR A N 1
ATOM 1928 C CA . TYR A 1 235 ? -0.871 20.247 18.830 1.00 85.00 235 TYR A CA 1
ATOM 1929 C C . TYR A 1 235 ? 0.538 20.481 19.363 1.00 85.00 235 TYR A C 1
ATOM 1931 O O . TYR A 1 235 ? 0.884 19.985 20.432 1.00 85.00 235 TYR A O 1
ATOM 1939 N N . LYS A 1 236 ? 1.360 21.196 18.597 1.00 78.62 236 LYS A N 1
ATOM 1940 C CA . LYS A 1 236 ? 2.650 21.710 19.052 1.00 78.62 236 LYS A CA 1
ATOM 1941 C C . LYS A 1 236 ? 2.487 23.200 19.303 1.00 78.62 236 LYS A C 1
ATOM 1943 O O . LYS A 1 236 ? 2.159 23.940 18.376 1.00 78.62 236 LYS 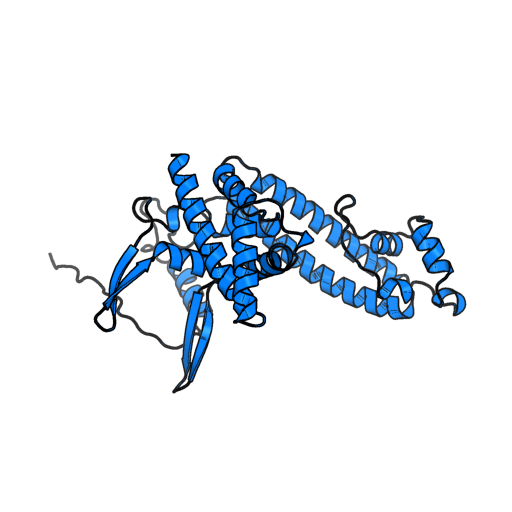A O 1
ATOM 1948 N N . GLN A 1 237 ? 2.707 23.615 20.543 1.00 82.12 237 GLN A N 1
ATOM 1949 C CA . GLN A 1 237 ? 2.730 25.018 20.928 1.00 82.12 237 GLN A CA 1
ATOM 1950 C C . GLN A 1 237 ? 4.186 25.463 21.079 1.00 82.12 237 GLN A C 1
ATOM 1952 O O . GLN A 1 237 ? 4.970 24.799 21.753 1.00 82.12 237 GLN A O 1
ATOM 1957 N N . SER A 1 238 ? 4.557 26.545 20.400 1.00 77.25 238 SER A N 1
ATOM 1958 C CA . SER A 1 238 ? 5.867 27.189 20.516 1.00 77.25 238 SER A CA 1
ATOM 1959 C C . SER A 1 238 ? 5.633 28.693 20.604 1.00 77.25 238 SER A C 1
ATOM 1961 O O . SER A 1 238 ? 5.166 29.303 19.638 1.00 77.25 238 SER A O 1
ATOM 1963 N N . GLY A 1 239 ? 5.862 29.258 21.794 1.00 84.62 239 GLY A N 1
ATOM 1964 C CA . GLY A 1 239 ? 5.367 30.592 22.143 1.00 84.62 239 GLY A CA 1
ATOM 1965 C C . GLY A 1 239 ? 3.852 30.683 21.922 1.00 84.62 239 GLY A C 1
ATOM 1966 O O . GLY A 1 239 ? 3.103 29.795 22.338 1.00 84.62 239 GLY A O 1
ATOM 1967 N N . ASP A 1 240 ? 3.425 31.698 21.170 1.00 83.94 240 ASP A N 1
ATOM 1968 C CA . ASP A 1 240 ? 2.014 31.943 20.833 1.00 83.94 240 ASP A CA 1
ATOM 1969 C C . ASP A 1 240 ? 1.504 31.132 19.631 1.00 83.94 240 ASP A C 1
ATOM 1971 O O . ASP A 1 240 ? 0.315 31.153 19.299 1.00 83.94 240 ASP A O 1
ATOM 1975 N N . LYS A 1 241 ? 2.380 30.395 18.937 1.00 82.06 241 LYS A N 1
ATOM 1976 C CA . LYS A 1 241 ? 1.990 29.623 17.752 1.00 82.06 241 LYS A CA 1
ATOM 1977 C C . LYS A 1 241 ? 1.557 28.219 18.146 1.00 82.06 241 LYS A C 1
ATOM 1979 O O . LYS A 1 241 ? 2.369 27.401 18.576 1.00 82.06 241 LYS A O 1
ATOM 1984 N N . VAL A 1 242 ? 0.286 27.906 17.895 1.00 82.75 242 VAL A N 1
ATOM 1985 C CA . VAL A 1 242 ? -0.253 26.543 17.972 1.00 82.75 242 VAL A CA 1
ATOM 1986 C C . VAL A 1 242 ? -0.306 25.947 16.570 1.00 82.75 242 VAL A C 1
ATOM 1988 O O . VAL A 1 242 ? -1.120 26.330 15.733 1.00 82.75 242 VAL A O 1
ATOM 1991 N N . THR A 1 243 ? 0.562 24.975 16.309 1.00 85.25 243 THR A N 1
ATOM 1992 C CA . THR A 1 243 ? 0.580 24.221 15.053 1.00 85.25 243 THR A CA 1
ATOM 1993 C C . THR A 1 243 ? -0.086 22.867 15.247 1.00 85.25 243 THR A C 1
ATOM 1995 O O . THR A 1 243 ? 0.190 22.136 16.197 1.00 85.25 243 THR A O 1
ATOM 1998 N N . ARG A 1 244 ? -1.001 22.526 14.340 1.00 86.56 244 ARG A N 1
ATOM 1999 C CA . ARG A 1 244 ? -1.722 21.253 14.353 1.00 86.56 244 ARG A CA 1
ATOM 2000 C C . ARG A 1 244 ? -1.093 20.306 13.344 1.00 86.56 244 ARG A C 1
ATOM 2002 O O . ARG A 1 244 ? -1.036 20.616 12.157 1.00 86.56 244 ARG A O 1
ATOM 2009 N N . SER A 1 245 ? -0.696 19.126 13.797 1.00 86.44 245 SER A N 1
ATOM 2010 C CA . SER A 1 245 ? -0.161 18.068 12.941 1.00 86.44 245 SER A CA 1
ATOM 2011 C C . SER A 1 245 ? -0.927 16.767 13.139 1.00 86.44 245 SER A C 1
ATOM 2013 O O . SER A 1 245 ? -1.567 16.561 14.167 1.00 86.44 245 SER A O 1
ATOM 2015 N N . PHE A 1 246 ? -0.891 15.883 12.146 1.00 87.56 246 PHE A N 1
ATOM 2016 C CA . PHE A 1 246 ? -1.439 14.541 12.321 1.00 87.56 246 PHE A CA 1
ATOM 2017 C C . PHE A 1 246 ? -0.558 13.729 13.271 1.00 87.56 246 PHE A C 1
ATOM 2019 O O . PHE A 1 246 ? 0.667 13.809 13.205 1.00 87.56 246 PHE A O 1
ATOM 2026 N N . HIS A 1 247 ? -1.197 12.931 14.116 1.00 85.44 247 HIS A N 1
ATOM 2027 C CA . HIS A 1 247 ? -0.560 12.001 15.037 1.00 85.44 247 HIS A CA 1
ATOM 2028 C C . HIS A 1 247 ? -0.902 10.553 14.652 1.00 85.44 247 HIS A C 1
ATOM 2030 O O . HIS A 1 247 ? -1.965 10.291 14.085 1.00 85.44 247 HIS A O 1
ATOM 2036 N N . GLY A 1 248 ? 0.009 9.623 14.958 1.00 85.25 248 GLY A N 1
ATOM 2037 C CA . GLY A 1 248 ? -0.132 8.189 14.693 1.00 85.25 248 GLY A CA 1
ATOM 2038 C C . GLY A 1 248 ? 0.585 7.698 13.432 1.00 85.25 248 GLY A C 1
ATOM 2039 O O . GLY A 1 248 ? 1.503 8.344 12.923 1.00 85.25 248 GLY A O 1
ATOM 2040 N N . ASN A 1 249 ? 0.174 6.532 12.921 1.00 85.75 249 ASN A N 1
ATOM 2041 C CA . ASN A 1 249 ? 0.869 5.854 11.826 1.00 85.75 249 ASN A CA 1
ATOM 2042 C C . ASN A 1 249 ? 0.649 6.561 10.469 1.00 85.75 249 ASN A C 1
ATOM 2044 O O . ASN A 1 249 ? -0.409 6.467 9.839 1.00 85.75 249 ASN A O 1
ATOM 2048 N N . GLY A 1 250 ? 1.686 7.258 9.992 1.00 89.75 250 GLY A N 1
ATOM 2049 C CA . GLY A 1 250 ? 1.660 7.979 8.718 1.00 89.75 250 GLY A C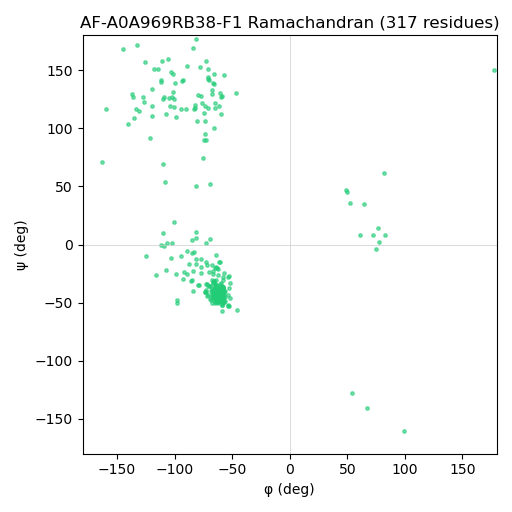A 1
ATOM 2050 C C . GLY A 1 250 ? 1.547 7.076 7.484 1.00 89.75 250 GLY A C 1
ATOM 2051 O O . GLY A 1 250 ? 0.906 7.479 6.509 1.00 89.75 250 GLY A O 1
ATOM 2052 N N . ILE A 1 251 ? 2.105 5.860 7.530 1.00 90.38 251 ILE A N 1
ATOM 2053 C CA . ILE A 1 251 ? 2.031 4.879 6.435 1.00 90.38 251 ILE A CA 1
ATOM 2054 C C . ILE A 1 251 ? 0.582 4.411 6.288 1.00 90.38 251 ILE A C 1
ATOM 2056 O O . ILE A 1 251 ? 0.006 4.523 5.206 1.00 90.38 251 ILE A O 1
ATOM 2060 N N . MET A 1 252 ? -0.048 4.008 7.394 1.00 91.88 252 MET A N 1
ATOM 2061 C CA . MET A 1 252 ? -1.460 3.614 7.419 1.00 91.88 252 MET A CA 1
ATOM 2062 C C . MET A 1 252 ? -2.364 4.701 6.830 1.00 91.88 252 MET A C 1
ATOM 2064 O O . MET A 1 252 ? -3.129 4.442 5.898 1.00 91.88 252 MET A O 1
ATOM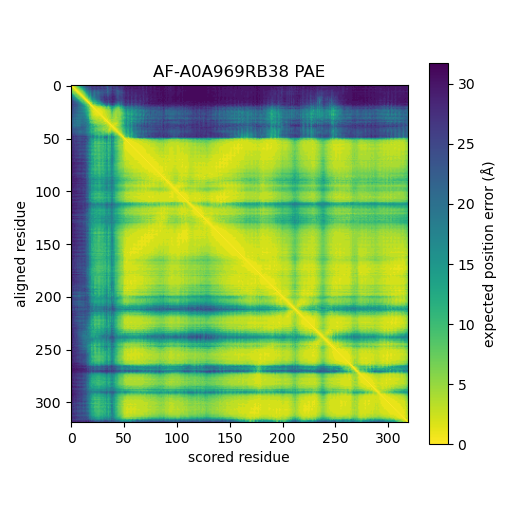 2068 N N . ARG A 1 253 ? -2.239 5.942 7.322 1.00 94.06 253 ARG A N 1
ATOM 2069 C CA . ARG A 1 253 ? -3.036 7.071 6.825 1.00 94.06 253 ARG A CA 1
ATOM 2070 C C . ARG A 1 253 ? -2.846 7.282 5.322 1.00 94.06 253 ARG A C 1
ATOM 2072 O O . ARG A 1 253 ? -3.820 7.548 4.621 1.00 94.06 253 ARG A O 1
ATOM 2079 N N . SER A 1 254 ? -1.616 7.160 4.826 1.00 93.25 254 SER A N 1
ATOM 2080 C CA . SER A 1 254 ? -1.302 7.339 3.403 1.00 93.25 254 SER A CA 1
ATOM 2081 C C . SER A 1 254 ? -1.947 6.250 2.544 1.00 93.25 254 SER A C 1
ATOM 2083 O O . SER A 1 254 ? -2.562 6.560 1.525 1.00 93.25 254 SER A O 1
ATOM 2085 N N . HIS A 1 255 ? -1.900 4.990 2.983 1.00 94.12 255 HIS A N 1
ATOM 2086 C CA . HIS A 1 255 ? -2.546 3.875 2.288 1.00 94.12 255 HIS A CA 1
ATOM 2087 C C . HIS A 1 255 ? -4.076 3.973 2.302 1.00 94.12 255 HIS A C 1
ATOM 2089 O O . HIS A 1 255 ? -4.705 3.779 1.261 1.00 94.12 255 HIS A O 1
ATOM 2095 N N . LEU A 1 256 ? -4.677 4.344 3.437 1.00 94.88 256 LEU A N 1
ATOM 2096 C CA . LEU A 1 256 ? -6.118 4.601 3.529 1.00 94.88 256 LEU A CA 1
ATOM 2097 C C . LEU A 1 256 ? -6.538 5.770 2.630 1.00 94.88 256 LEU A C 1
ATOM 2099 O O . LEU A 1 256 ? -7.565 5.696 1.957 1.00 94.88 256 LEU A O 1
ATOM 2103 N N . TYR A 1 257 ? -5.729 6.831 2.565 1.00 94.62 257 TYR A N 1
ATOM 2104 C CA . TYR A 1 257 ? -5.967 7.959 1.666 1.00 94.62 257 TYR A CA 1
ATOM 2105 C C . TYR A 1 257 ? -5.912 7.537 0.193 1.00 94.62 257 TYR A C 1
ATOM 2107 O O . TYR A 1 257 ? -6.825 7.859 -0.566 1.00 94.62 257 TYR A O 1
ATOM 2115 N N . ILE A 1 258 ? -4.883 6.785 -0.216 1.00 92.94 258 ILE A N 1
ATOM 2116 C CA . ILE A 1 258 ? -4.759 6.260 -1.586 1.00 92.94 258 ILE A CA 1
ATOM 2117 C C . ILE A 1 258 ? -5.956 5.370 -1.926 1.00 92.94 258 ILE A C 1
ATOM 2119 O O . ILE A 1 258 ? -6.534 5.515 -3.003 1.00 92.94 258 ILE A O 1
ATOM 2123 N N . TRP A 1 259 ? -6.370 4.493 -1.009 1.00 93.38 259 TRP A N 1
ATOM 2124 C CA . TRP A 1 259 ? -7.566 3.672 -1.183 1.00 93.38 259 TRP A CA 1
ATOM 2125 C C . TRP A 1 259 ? -8.820 4.534 -1.372 1.00 93.38 259 TRP A C 1
ATOM 2127 O O . TRP A 1 259 ? -9.543 4.344 -2.348 1.00 93.38 259 TRP A O 1
ATOM 2137 N N . ALA A 1 260 ? -9.035 5.543 -0.524 1.00 92.12 260 ALA A N 1
ATOM 2138 C CA . ALA A 1 260 ? -10.188 6.435 -0.628 1.00 92.12 260 ALA A CA 1
ATOM 2139 C C . ALA A 1 260 ? -10.204 7.201 -1.962 1.00 92.12 260 ALA A C 1
ATOM 2141 O O . ALA A 1 260 ? -11.250 7.323 -2.599 1.00 92.12 260 ALA A O 1
ATOM 2142 N N . VAL A 1 261 ? -9.045 7.665 -2.438 1.00 91.19 261 VAL A N 1
ATOM 2143 C CA . VAL A 1 261 ? -8.920 8.283 -3.766 1.00 91.19 261 VAL A CA 1
ATOM 2144 C C . VAL A 1 261 ? -9.268 7.277 -4.864 1.00 91.19 261 VAL A C 1
ATOM 2146 O O . VAL A 1 261 ? -10.081 7.571 -5.736 1.00 91.19 261 VAL A O 1
ATOM 2149 N N . CYS A 1 262 ? -8.679 6.086 -4.846 1.00 88.81 262 CYS A N 1
ATOM 2150 C CA . CYS A 1 262 ? -8.851 5.108 -5.918 1.00 88.81 262 CYS A CA 1
ATOM 2151 C C . CYS A 1 262 ? -10.264 4.513 -5.982 1.00 88.81 262 CYS A C 1
ATOM 2153 O O . CYS A 1 262 ? -10.744 4.254 -7.086 1.00 88.81 262 CYS A O 1
ATOM 2155 N N . VAL A 1 263 ? -10.914 4.309 -4.834 1.00 87.88 263 VAL A N 1
ATOM 2156 C CA . VAL A 1 263 ? -12.211 3.623 -4.727 1.00 87.88 263 VAL A CA 1
ATOM 2157 C C . VAL A 1 263 ? -13.371 4.612 -4.654 1.00 87.88 263 VAL A C 1
ATOM 2159 O O . VAL A 1 263 ? -14.306 4.508 -5.437 1.00 87.88 263 VAL A O 1
ATOM 2162 N N . LEU A 1 264 ? -13.312 5.613 -3.770 1.00 87.06 264 LEU A N 1
ATOM 2163 C CA . LEU A 1 264 ? -14.472 6.472 -3.490 1.00 87.06 264 LEU A CA 1
ATOM 2164 C C . LEU A 1 264 ? -14.609 7.643 -4.462 1.00 87.06 264 LEU A C 1
ATOM 2166 O O . LEU A 1 264 ? -15.729 8.082 -4.733 1.00 87.06 264 LEU A O 1
ATOM 2170 N N . SER A 1 265 ? -13.489 8.169 -4.973 1.00 81.50 265 SER A N 1
ATOM 2171 C CA . SER A 1 265 ? -13.521 9.338 -5.865 1.00 81.50 265 SER A CA 1
ATOM 2172 C C . SER A 1 265 ? -13.847 8.997 -7.321 1.00 81.50 265 SER A C 1
ATOM 2174 O O . SER A 1 265 ? -14.218 9.883 -8.091 1.00 81.50 265 SER A O 1
ATOM 2176 N N . ARG A 1 266 ? -13.731 7.720 -7.703 1.00 75.50 266 ARG A N 1
ATOM 2177 C CA . ARG A 1 266 ? -13.960 7.246 -9.070 1.00 75.50 266 ARG A CA 1
ATOM 2178 C C . ARG A 1 266 ? -15.271 6.477 -9.136 1.00 75.50 266 ARG A C 1
ATOM 2180 O O . ARG A 1 266 ? -15.362 5.372 -8.621 1.00 75.50 266 ARG A O 1
ATOM 2187 N N . THR A 1 267 ? -16.255 7.033 -9.839 1.00 65.00 267 THR A N 1
ATOM 2188 C CA . THR A 1 267 ? -17.594 6.442 -10.025 1.00 65.00 267 THR A CA 1
ATOM 2189 C C . THR A 1 267 ? -17.548 5.004 -10.546 1.00 65.00 267 THR A C 1
ATOM 2191 O O . THR A 1 267 ? -18.319 4.175 -10.087 1.00 65.00 267 THR A O 1
ATOM 2194 N N . LYS A 1 268 ? -16.602 4.696 -11.442 1.00 67.62 268 LYS A N 1
ATOM 2195 C CA . LYS A 1 268 ? -16.437 3.368 -12.061 1.00 67.62 268 LYS A CA 1
ATOM 2196 C C . LYS A 1 268 ? -15.880 2.284 -11.126 1.00 67.62 268 LYS A C 1
ATOM 2198 O O . LYS A 1 268 ? -15.969 1.112 -11.458 1.00 67.62 268 LYS A O 1
ATOM 2203 N N . ASN A 1 269 ? -15.268 2.663 -10.002 1.00 61.94 269 ASN A N 1
ATOM 2204 C CA . ASN A 1 269 ? -14.578 1.732 -9.099 1.00 61.94 269 ASN A CA 1
ATOM 2205 C C . ASN A 1 269 ? -15.391 1.396 -7.845 1.00 61.94 269 ASN A C 1
ATOM 2207 O O . ASN A 1 269 ? -14.899 0.668 -6.979 1.00 61.94 269 ASN A O 1
ATOM 2211 N N . ILE A 1 270 ? -16.602 1.942 -7.726 1.00 64.25 270 ILE A N 1
ATOM 2212 C CA . ILE A 1 270 ? -17.501 1.608 -6.632 1.00 64.25 270 ILE A CA 1
ATOM 2213 C C . ILE A 1 270 ? -18.017 0.204 -6.928 1.00 64.25 270 ILE A C 1
ATOM 2215 O O . ILE A 1 270 ? -18.933 0.016 -7.723 1.00 64.25 270 ILE A O 1
ATOM 2219 N N . LYS A 1 271 ? -17.361 -0.796 -6.337 1.00 61.66 271 LYS A N 1
ATOM 2220 C CA . LYS A 1 271 ? -17.929 -2.141 -6.242 1.00 61.66 271 LYS A CA 1
ATOM 2221 C C . LYS A 1 271 ? -19.274 -2.016 -5.521 1.00 61.66 271 LYS A C 1
ATOM 2223 O O . LYS A 1 271 ? -19.401 -1.157 -4.652 1.00 61.66 271 LYS A O 1
ATOM 2228 N N . HIS A 1 272 ? -20.256 -2.840 -5.874 1.00 61.53 272 HIS A N 1
ATOM 2229 C CA . HIS A 1 272 ? -21.615 -2.812 -5.315 1.00 61.53 272 HIS A CA 1
ATOM 2230 C C . HIS A 1 272 ? -21.672 -3.258 -3.832 1.00 61.53 272 HIS A C 1
ATOM 2232 O O . HIS A 1 272 ? -22.441 -4.138 -3.475 1.00 61.53 272 HIS A O 1
ATOM 2238 N N . ASN A 1 273 ? -20.853 -2.660 -2.959 1.00 78.19 273 ASN A N 1
ATOM 2239 C CA . ASN A 1 273 ? -20.862 -2.869 -1.515 1.00 78.19 273 ASN A CA 1
ATOM 2240 C C . ASN A 1 273 ? -21.511 -1.655 -0.844 1.00 78.19 273 ASN A C 1
ATOM 2242 O O . ASN A 1 273 ? -21.037 -0.523 -1.008 1.00 78.19 273 ASN A O 1
ATOM 2246 N N . GLU A 1 274 ? -22.533 -1.897 -0.025 1.00 87.06 274 GLU A N 1
ATOM 2247 C CA . GLU A 1 274 ? -23.336 -0.869 0.650 1.00 87.06 274 GLU A CA 1
ATOM 2248 C C . GLU A 1 274 ? -22.482 0.152 1.425 1.00 87.06 274 GLU A C 1
ATOM 2250 O O . GLU A 1 274 ? -22.637 1.362 1.250 1.00 87.06 274 GLU A O 1
ATOM 2255 N N . LEU A 1 275 ? -21.497 -0.310 2.206 1.00 88.38 275 LEU A N 1
ATOM 2256 C CA . LEU A 1 275 ? -20.616 0.571 2.988 1.00 88.38 275 LEU A CA 1
ATOM 2257 C C . LEU A 1 275 ? -19.790 1.509 2.097 1.00 88.38 275 LEU A C 1
ATOM 2259 O O . LEU A 1 275 ? -19.612 2.691 2.407 1.00 88.38 275 LEU A O 1
ATOM 2263 N N . THR A 1 276 ? -19.281 0.998 0.973 1.00 87.44 276 THR A N 1
ATOM 2264 C CA . THR A 1 276 ? -18.484 1.803 0.036 1.00 87.44 276 THR A CA 1
ATOM 2265 C C . THR A 1 276 ? -19.346 2.813 -0.712 1.00 87.44 276 THR A C 1
ATOM 2267 O O . THR A 1 276 ? -18.913 3.953 -0.906 1.00 87.44 276 THR A O 1
ATOM 2270 N N . GLN A 1 277 ? -20.588 2.442 -1.036 1.00 88.19 277 GLN A N 1
ATOM 2271 C CA . GLN A 1 277 ? -21.583 3.337 -1.614 1.00 88.19 277 GLN A CA 1
ATOM 2272 C C . GLN A 1 277 ? -21.922 4.464 -0.629 1.00 88.19 277 GLN A C 1
ATOM 2274 O O . GLN A 1 277 ? -21.781 5.640 -0.964 1.00 88.19 277 GLN A O 1
ATOM 2279 N N . GLN A 1 278 ? -22.204 4.129 0.634 1.00 91.50 278 GLN A N 1
ATOM 2280 C CA . GLN A 1 278 ? -22.490 5.102 1.691 1.00 91.50 278 GLN A CA 1
ATOM 2281 C C . GLN A 1 278 ? -21.332 6.096 1.918 1.00 91.50 278 GLN A C 1
ATOM 2283 O O . GLN A 1 278 ? -21.544 7.279 2.224 1.00 91.50 278 GLN A O 1
ATOM 2288 N N . LEU A 1 279 ? -20.085 5.634 1.792 1.00 92.12 279 LEU A N 1
ATOM 2289 C CA . LEU A 1 279 ? -18.897 6.485 1.864 1.00 92.12 279 LEU A CA 1
ATOM 2290 C C . LEU A 1 279 ? -18.731 7.352 0.610 1.00 92.12 279 LEU A C 1
ATOM 2292 O O . LEU A 1 279 ? -18.399 8.533 0.743 1.00 92.12 279 LEU A O 1
ATOM 2296 N N . SER A 1 280 ? -18.981 6.807 -0.583 1.00 90.44 280 SER A N 1
ATOM 2297 C CA . SER A 1 280 ? -18.902 7.557 -1.842 1.00 90.44 280 SER A CA 1
ATOM 2298 C C . SER A 1 280 ? -19.971 8.646 -1.919 1.00 90.44 280 SER A C 1
ATOM 2300 O O . SER A 1 280 ? -19.653 9.793 -2.235 1.00 90.44 280 SER A O 1
ATOM 2302 N N . ASP A 1 281 ? -21.210 8.352 -1.529 1.00 90.50 281 ASP A N 1
ATOM 2303 C CA . ASP A 1 281 ? -22.300 9.330 -1.522 1.00 90.50 281 ASP A CA 1
ATOM 2304 C C . ASP A 1 281 ? -22.028 10.455 -0.530 1.00 90.50 281 ASP A C 1
ATOM 2306 O O . ASP A 1 281 ? 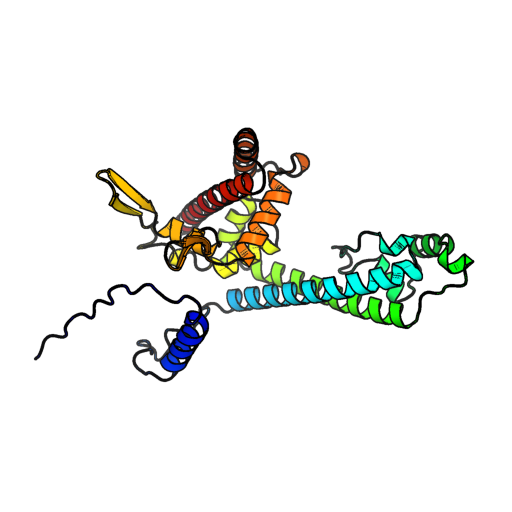-22.161 11.640 -0.857 1.00 90.50 281 ASP A O 1
ATOM 2310 N N . ARG A 1 282 ? -21.514 10.109 0.657 1.00 91.44 282 ARG A N 1
ATOM 2311 C CA . ARG A 1 282 ? -21.063 11.113 1.624 1.00 91.44 282 ARG A CA 1
ATOM 2312 C C . ARG A 1 282 ? -19.900 11.945 1.087 1.00 91.44 282 ARG A C 1
ATOM 2314 O O . ARG A 1 282 ? -19.824 13.139 1.375 1.00 91.44 282 ARG A O 1
ATOM 2321 N N . TYR A 1 283 ? -18.983 11.343 0.333 1.00 91.44 283 TYR A N 1
ATOM 2322 C CA . TYR A 1 283 ? -17.878 12.068 -0.289 1.00 91.44 283 TYR A CA 1
ATOM 2323 C C . TYR A 1 283 ? -18.396 13.062 -1.335 1.00 91.44 283 TYR A C 1
ATOM 2325 O O . TYR A 1 283 ? -18.019 14.235 -1.300 1.00 91.44 283 TYR A O 1
ATOM 2333 N N . ARG A 1 284 ? -19.317 12.634 -2.208 1.00 89.25 284 ARG A N 1
ATOM 2334 C CA . ARG A 1 284 ? -19.964 13.493 -3.213 1.00 89.25 284 ARG A CA 1
ATOM 2335 C C . ARG A 1 284 ? -20.721 14.647 -2.563 1.00 89.25 284 ARG A C 1
ATOM 2337 O O . ARG A 1 284 ? -20.582 15.783 -3.013 1.00 89.25 284 ARG A O 1
ATOM 2344 N N . SER A 1 285 ? -21.462 14.385 -1.484 1.00 91.00 285 SER A N 1
ATOM 2345 C CA . SER A 1 285 ? -22.184 15.431 -0.754 1.00 91.00 285 SER A CA 1
ATOM 2346 C C . SER A 1 285 ? -21.223 16.435 -0.113 1.00 91.00 285 SER A C 1
ATOM 2348 O O . SER A 1 285 ? -21.436 17.639 -0.211 1.00 91.00 285 SER A O 1
ATOM 2350 N N . LEU A 1 286 ? -20.140 15.957 0.514 1.00 91.75 286 LEU A N 1
ATOM 2351 C CA . LEU A 1 286 ? -19.127 16.813 1.136 1.00 91.75 286 LEU A CA 1
ATOM 2352 C C . LEU A 1 286 ? -18.394 17.675 0.113 1.00 91.75 286 LEU A C 1
ATOM 2354 O O . LEU A 1 286 ? -18.070 18.816 0.418 1.00 91.75 286 LEU A O 1
ATOM 2358 N N . ARG A 1 287 ? -18.157 17.164 -1.098 1.00 89.38 287 ARG A N 1
ATOM 2359 C CA . ARG A 1 287 ? -17.438 17.903 -2.141 1.00 89.38 287 ARG A CA 1
ATOM 2360 C C . ARG A 1 287 ? -18.182 19.157 -2.615 1.00 89.38 287 ARG A C 1
ATOM 2362 O O . ARG A 1 287 ? -17.545 20.053 -3.161 1.00 89.38 287 ARG A O 1
ATOM 2369 N N . LYS A 1 288 ? -19.499 19.242 -2.380 1.00 89.06 288 LYS A N 1
ATOM 2370 C CA . LYS A 1 288 ? -20.295 20.447 -2.666 1.00 89.06 288 LYS A CA 1
ATOM 2371 C C . LYS A 1 288 ? -19.897 21.633 -1.776 1.00 89.06 288 LYS A C 1
ATOM 2373 O O . LYS A 1 288 ? -19.970 22.764 -2.233 1.00 89.06 288 LYS A O 1
ATOM 2378 N N . SER A 1 289 ? -19.454 21.386 -0.539 1.00 89.81 289 SER A N 1
ATOM 2379 C CA . SER A 1 289 ? -19.117 22.435 0.441 1.00 89.81 289 SER A CA 1
ATOM 2380 C C . SER A 1 289 ? -17.643 22.471 0.855 1.00 89.81 289 SER A C 1
ATOM 2382 O O . SER A 1 289 ? -17.133 23.521 1.232 1.00 89.81 289 SER A O 1
ATOM 2384 N N . VAL A 1 290 ? -16.932 21.345 0.776 1.00 88.81 290 VAL A N 1
ATOM 2385 C CA . VAL A 1 290 ? -15.531 21.202 1.188 1.00 88.81 290 VAL A CA 1
ATOM 2386 C C . VAL A 1 290 ? -14.699 20.783 -0.017 1.00 88.81 290 VAL A C 1
ATOM 2388 O O . VAL A 1 290 ? -14.908 19.715 -0.596 1.00 88.81 290 VAL A O 1
ATOM 2391 N N . LYS A 1 291 ? -13.726 21.612 -0.397 1.00 80.81 291 LYS A N 1
ATOM 2392 C CA . LYS A 1 291 ? -12.867 21.357 -1.559 1.00 80.81 291 LYS A CA 1
ATOM 2393 C C . LYS A 1 291 ? -11.619 20.546 -1.179 1.00 80.81 291 LYS A C 1
ATOM 2395 O O . LYS A 1 291 ? -11.130 20.585 -0.054 1.00 80.81 291 LYS A O 1
ATOM 2400 N N . GLY A 1 292 ? -11.081 19.819 -2.158 1.00 78.94 292 GLY A N 1
ATOM 2401 C CA . GLY A 1 292 ? -9.741 19.228 -2.093 1.00 78.94 292 GLY A CA 1
ATOM 2402 C C . GLY A 1 292 ? -9.544 18.108 -1.061 1.00 78.94 292 GLY A C 1
ATOM 2403 O O . GLY A 1 292 ? -10.389 17.226 -0.893 1.00 78.94 292 GLY A O 1
ATOM 2404 N N . LYS A 1 293 ? -8.367 18.122 -0.417 1.00 84.69 293 LYS A N 1
ATOM 2405 C CA . LYS A 1 293 ? -7.871 17.069 0.493 1.00 84.69 293 LYS A CA 1
ATOM 2406 C C . LYS A 1 293 ? -8.687 16.952 1.786 1.00 84.69 293 LYS A C 1
ATOM 2408 O O . LYS A 1 293 ? -8.762 15.868 2.372 1.00 84.69 293 LYS A O 1
ATOM 2413 N N . ASP A 1 294 ? -9.339 18.030 2.206 1.00 88.31 294 ASP A N 1
ATOM 2414 C CA . ASP A 1 294 ? -10.099 18.072 3.456 1.00 88.31 294 ASP A CA 1
ATOM 2415 C C . ASP A 1 294 ? -11.361 17.212 3.391 1.00 88.31 294 ASP A C 1
ATOM 2417 O O . ASP A 1 294 ? -11.705 16.541 4.367 1.00 88.31 294 ASP A O 1
ATOM 2421 N N . ALA A 1 295 ? -12.017 17.156 2.227 1.00 91.50 295 ALA A N 1
ATOM 2422 C CA . ALA A 1 295 ? -13.172 16.288 2.017 1.00 91.50 295 ALA A CA 1
ATOM 2423 C C . ALA A 1 295 ? -12.795 14.811 2.205 1.00 91.50 295 ALA A C 1
ATOM 2425 O O . ALA A 1 295 ? -13.474 14.087 2.932 1.00 91.50 295 ALA A O 1
ATOM 2426 N N . LEU A 1 296 ? -11.674 14.379 1.618 1.00 91.69 296 LEU A N 1
ATOM 2427 C CA . LEU A 1 296 ? -11.171 13.012 1.778 1.00 91.69 296 LEU A CA 1
ATOM 2428 C C . LEU A 1 296 ? -10.738 12.734 3.215 1.00 91.69 296 LEU A C 1
ATOM 2430 O O . LEU A 1 296 ? -11.079 11.689 3.754 1.00 91.69 296 LEU A O 1
ATOM 2434 N N . THR A 1 297 ? -10.070 13.680 3.872 1.00 92.19 297 THR A N 1
ATOM 2435 C CA . THR A 1 297 ? -9.686 13.541 5.284 1.00 92.19 297 THR A CA 1
ATOM 2436 C C . THR A 1 297 ? -10.912 13.308 6.171 1.00 92.19 297 THR A C 1
ATOM 2438 O O . THR A 1 297 ? -10.921 12.386 6.984 1.00 92.19 297 THR A O 1
ATOM 2441 N N . ARG A 1 298 ? -11.991 14.082 5.981 1.00 93.12 298 ARG A N 1
ATOM 2442 C CA . ARG A 1 298 ? -13.264 13.884 6.701 1.00 93.12 298 ARG A CA 1
ATOM 2443 C C . ARG A 1 298 ? -13.889 12.517 6.408 1.00 93.12 298 ARG A C 1
ATOM 2445 O O . ARG A 1 298 ? -14.459 11.901 7.307 1.00 93.12 298 ARG A O 1
ATOM 2452 N N . ILE A 1 299 ? -13.757 12.029 5.177 1.00 94.44 299 ILE A N 1
ATOM 2453 C CA . ILE A 1 299 ? -14.194 10.682 4.803 1.00 94.44 299 ILE A CA 1
ATOM 2454 C C . ILE A 1 299 ? -13.352 9.602 5.477 1.00 94.44 299 ILE A C 1
ATOM 2456 O O . ILE A 1 299 ? -13.930 8.631 5.945 1.00 94.44 299 ILE A O 1
ATOM 2460 N N . LEU A 1 300 ? -12.038 9.781 5.632 1.00 95.25 300 LEU A N 1
ATOM 2461 C CA . LEU A 1 300 ? -11.196 8.835 6.372 1.00 95.25 300 LEU A CA 1
ATOM 2462 C C . LEU A 1 300 ? -11.608 8.724 7.848 1.00 95.25 300 LEU A C 1
ATOM 2464 O O . LEU A 1 300 ? -11.648 7.622 8.395 1.00 95.25 300 LEU A O 1
ATOM 2468 N N . PHE A 1 301 ? -11.986 9.838 8.487 1.00 95.31 301 PHE A N 1
ATOM 2469 C CA . PHE A 1 301 ? -12.562 9.807 9.838 1.00 95.31 301 PHE A CA 1
ATOM 2470 C C . PHE A 1 301 ? -13.875 9.014 9.893 1.00 95.31 301 PHE A C 1
ATOM 2472 O O . PHE A 1 301 ? -14.104 8.280 10.853 1.00 95.31 301 PHE A O 1
ATOM 2479 N N . LYS A 1 302 ? -14.737 9.134 8.872 1.00 95.56 302 LYS A N 1
ATOM 2480 C CA . LYS A 1 302 ? -15.975 8.343 8.789 1.00 95.56 302 LYS A CA 1
ATOM 2481 C C . LYS A 1 302 ? -15.679 6.862 8.529 1.00 95.56 302 LYS A C 1
ATOM 2483 O O . LYS A 1 302 ? -16.212 6.021 9.242 1.00 95.56 302 LYS A O 1
ATOM 2488 N N . LEU A 1 303 ? -14.804 6.560 7.571 1.00 95.50 303 LEU A N 1
ATOM 2489 C CA . LEU A 1 303 ? -14.358 5.210 7.219 1.00 95.50 303 LEU A CA 1
ATOM 2490 C C . LEU A 1 303 ? -13.835 4.463 8.445 1.00 95.50 303 LEU A C 1
ATOM 2492 O O . LEU A 1 303 ? -14.308 3.377 8.743 1.00 95.50 303 LEU A O 1
ATOM 2496 N N . THR A 1 304 ? -12.895 5.057 9.182 1.00 95.88 304 THR A N 1
ATOM 2497 C CA . THR A 1 304 ? -12.311 4.410 10.369 1.00 95.88 304 THR A CA 1
ATOM 2498 C C . THR A 1 304 ? -13.306 4.257 11.510 1.00 95.88 304 THR A C 1
ATOM 2500 O O . THR A 1 304 ? -13.235 3.282 12.247 1.00 95.88 304 THR A O 1
ATOM 2503 N N . ARG A 1 305 ? -14.276 5.169 11.637 1.00 96.06 305 ARG A N 1
ATOM 2504 C CA . ARG A 1 305 ? -15.383 4.995 12.583 1.00 96.06 305 ARG A CA 1
ATOM 2505 C C . ARG A 1 305 ? -16.266 3.808 12.214 1.00 96.06 305 ARG A C 1
ATOM 2507 O O . ARG A 1 305 ? -16.584 3.018 13.091 1.00 96.06 305 ARG A O 1
ATOM 2514 N N . MET A 1 306 ? -16.650 3.688 10.945 1.00 96.06 306 MET A N 1
ATOM 2515 C CA . MET A 1 306 ? -17.436 2.548 10.465 1.00 96.06 306 MET A CA 1
ATOM 2516 C C . MET A 1 306 ? -16.660 1.242 10.647 1.00 96.06 306 MET A C 1
ATOM 2518 O O . MET A 1 306 ? -17.195 0.297 11.207 1.00 96.06 306 MET A O 1
ATOM 2522 N N . LEU A 1 307 ? -15.379 1.229 10.270 1.00 96.44 307 LEU A N 1
ATOM 2523 C CA . LEU A 1 307 ? -14.498 0.075 10.432 1.00 96.44 307 LEU A CA 1
ATOM 2524 C C . LEU A 1 307 ? -14.397 -0.381 11.893 1.00 96.44 307 LEU A C 1
ATOM 2526 O O . LEU A 1 307 ? -14.476 -1.572 12.157 1.00 96.44 307 LEU A O 1
ATOM 2530 N N . PHE A 1 308 ? -14.254 0.553 12.838 1.00 96.44 308 PHE A N 1
ATOM 2531 C CA . PHE A 1 308 ? -14.208 0.227 14.263 1.00 96.44 308 PHE A CA 1
ATOM 2532 C C . PHE A 1 308 ? -15.473 -0.507 14.721 1.00 96.44 308 PHE A C 1
ATOM 2534 O O . PHE A 1 308 ? -15.371 -1.540 15.370 1.00 96.44 308 PHE A O 1
ATOM 2541 N N . TYR A 1 309 ? -16.659 0.003 14.378 1.00 95.44 309 TYR A N 1
ATOM 2542 C CA . TYR A 1 309 ? -17.913 -0.617 14.810 1.00 95.44 309 TYR A CA 1
ATOM 2543 C C . TYR A 1 309 ? -18.209 -1.940 14.098 1.00 95.44 309 TYR A C 1
ATOM 2545 O O . TYR A 1 309 ? -18.732 -2.844 14.739 1.00 95.44 309 TYR A O 1
ATOM 2553 N N . GLU A 1 310 ? -17.836 -2.081 12.824 1.00 95.12 310 GLU A N 1
ATOM 2554 C CA . GLU A 1 310 ? -17.922 -3.368 12.122 1.00 95.12 310 GLU A CA 1
ATOM 2555 C C . GLU A 1 310 ? -17.008 -4.420 12.765 1.00 95.12 310 GLU A C 1
ATOM 2557 O O . GLU A 1 310 ? -17.444 -5.543 12.980 1.00 95.12 310 GLU A O 1
ATOM 2562 N N . LEU A 1 311 ? -15.782 -4.050 13.157 1.00 95.06 311 LEU A N 1
ATOM 2563 C CA . LEU A 1 311 ? -14.875 -4.956 13.873 1.00 95.06 311 LEU A CA 1
ATOM 2564 C C . LEU A 1 311 ? -15.414 -5.342 15.257 1.00 95.06 311 LEU A C 1
ATOM 2566 O O . LEU A 1 311 ? -15.378 -6.514 15.608 1.00 95.06 311 LEU A O 1
ATOM 2570 N N . VAL A 1 312 ? -15.952 -4.385 16.025 1.00 94.38 312 VAL A N 1
ATOM 2571 C CA . VAL A 1 312 ? -16.607 -4.679 17.317 1.00 94.38 312 VAL A CA 1
ATOM 2572 C C . VAL A 1 312 ? -17.765 -5.656 17.127 1.00 94.38 312 VAL A C 1
ATOM 2574 O O . VAL A 1 312 ? -17.903 -6.598 17.899 1.00 94.38 312 VAL A O 1
ATOM 2577 N N . LYS A 1 313 ? -18.605 -5.424 16.112 1.00 93.62 313 LYS A N 1
ATOM 2578 C CA . LYS A 1 313 ? -19.761 -6.271 15.823 1.00 93.62 313 LYS A CA 1
ATOM 2579 C C . LYS A 1 313 ? -19.327 -7.692 15.473 1.00 93.62 313 LYS A C 1
ATOM 2581 O O . LYS A 1 313 ? -19.857 -8.621 16.063 1.00 93.62 313 LYS A O 1
ATOM 2586 N N . GLU A 1 314 ? -18.375 -7.845 14.557 1.00 93.31 314 GLU A N 1
ATOM 2587 C CA . GLU A 1 314 ? -17.946 -9.164 14.087 1.00 93.31 314 GLU A CA 1
ATOM 2588 C C . GLU A 1 314 ? -17.270 -9.976 15.195 1.00 93.31 314 GLU A C 1
ATOM 2590 O O . GLU A 1 314 ? -17.591 -11.141 15.401 1.00 93.31 314 GLU A O 1
ATOM 2595 N N . ILE A 1 315 ? -16.376 -9.350 15.964 1.00 88.25 315 ILE A N 1
ATOM 2596 C CA . ILE A 1 315 ? -15.642 -10.031 17.039 1.00 88.25 315 ILE A CA 1
ATOM 2597 C C . ILE A 1 315 ? -16.587 -10.490 18.153 1.00 88.25 315 ILE A C 1
ATOM 2599 O O . ILE A 1 315 ? -16.400 -11.570 18.704 1.00 88.25 315 ILE A O 1
ATOM 2603 N N . ASN A 1 316 ? -17.631 -9.712 18.445 1.00 85.38 316 ASN A N 1
ATOM 2604 C CA . ASN A 1 316 ? -18.641 -10.084 19.434 1.00 85.38 316 ASN A CA 1
ATOM 2605 C C . ASN A 1 316 ? -19.649 -11.129 18.924 1.00 85.38 316 ASN A C 1
ATOM 2607 O O . ASN A 1 316 ? -20.425 -11.630 19.725 1.00 85.38 316 ASN A O 1
ATOM 2611 N N . GLN A 1 317 ? -19.699 -11.412 17.617 1.00 81.19 317 GLN A N 1
ATOM 2612 C CA . GLN A 1 317 ? -20.569 -12.448 17.041 1.00 81.19 317 GLN A CA 1
ATOM 2613 C C . GLN A 1 317 ? -19.900 -13.825 16.982 1.00 81.19 317 GLN A C 1
ATOM 2615 O O . GLN A 1 317 ? -20.598 -14.832 16.933 1.00 81.19 317 GLN A O 1
ATOM 2620 N N . VAL A 1 318 ? -18.565 -13.863 16.936 1.00 70.88 318 VAL A N 1
ATOM 2621 C CA . VAL A 1 318 ? -17.771 -15.099 16.826 1.00 70.88 318 VAL A CA 1
ATOM 2622 C C . VAL A 1 318 ? -17.453 -15.715 18.201 1.00 70.88 318 VAL A C 1
ATOM 2624 O O . VAL A 1 318 ? -17.081 -16.884 18.265 1.00 70.88 318 VAL A O 1
ATOM 2627 N N . LYS A 1 319 ? -17.598 -14.946 19.288 1.00 58.94 319 LYS A N 1
ATOM 2628 C CA . LYS A 1 319 ? -17.422 -15.393 20.682 1.00 58.94 319 LYS A CA 1
ATOM 2629 C C . LYS A 1 319 ? -18.737 -15.852 21.298 1.00 58.94 319 LYS A C 1
ATOM 2631 O O . LYS A 1 319 ? -18.695 -16.846 22.050 1.00 58.94 319 LYS A O 1
#